Protein AF-A0A4D5RNI1-F1 (afdb_monomer)

Radius of gyration: 24.03 Å; Cα contacts (8 Å, |Δi|>4): 329; chains: 1; bounding box: 69×49×75 Å

Secondary structure (DSSP, 8-state):
------SSSSSSTTSHHHHTTTTTS-----------------S-TTTHHHHHHHHHHHTTSPPPPPBTTTTB-TTEEEEEEPTTTTTT-TT-EEEEEE-TT--EEEEEETTEEEESS-TTSS-SEEEE--GGGSTTHHHHHHHHHHHHHHHHHTS--BTTTBSHHHHHHHHHHHTTTTS-----HHHHHHHHHHHPEES-HHHHHHHHHHHHHHHHHHHHHHHHHHHHT-

InterPro domains:
  IPR008496 TMEM222/RTE1 [PF05608] (68-196)
  IPR008496 TMEM222/RTE1 [PTHR20921] (51-222)

Organism: Ixodes scapularis (NCBI:txid6945)

Sequence (230 aa):
SWLSDVDFRRFVGCSWVFSHVLTVFVNTRCSRPVHRIYALSRMFSAAGDTSDKASVLADEMPSPAIDFARDRFPFCIVWTPIPCMTWFFPFLGHMGICTSSGIIRDFAGPYYVSEDHMAFGRPTRYWPLNPSKARDGVQGWDRAVAQASDEYKGRMHNLFCDNCHSHVAKALNNMNYGGRSNWNMVKVAFLMLIRGKFVSTWGLIRTWLPFLIVICLAFALWLSLSVKSL

Structure (mmCIF, N/CA/C/O backbone):
data_AF-A0A4D5RNI1-F1
#
_entry.id   AF-A0A4D5RNI1-F1
#
loop_
_atom_site.group_PDB
_atom_site.id
_atom_site.type_symbol
_atom_site.label_atom_id
_atom_site.label_alt_id
_atom_site.label_comp_id
_atom_site.label_asym_id
_atom_site.label_entity_id
_atom_site.label_seq_id
_atom_site.pdbx_PDB_ins_code
_atom_site.Cartn_x
_atom_site.Cartn_y
_atom_site.Cartn_z
_atom_site.occupancy
_atom_site.B_iso_or_equiv
_atom_site.auth_seq_id
_atom_site.auth_comp_id
_atom_site.auth_asym_id
_atom_site.auth_atom_id
_atom_site.pdbx_PDB_model_num
ATOM 1 N N . SER A 1 1 ? 51.163 30.454 -18.083 1.00 44.25 1 SER A N 1
ATOM 2 C CA . SER A 1 1 ? 50.721 31.282 -16.944 1.00 44.25 1 SER A CA 1
ATOM 3 C C . SER A 1 1 ? 49.385 31.871 -17.347 1.00 44.25 1 SER A C 1
ATOM 5 O O . SER A 1 1 ? 49.384 32.558 -18.359 1.00 44.25 1 SER A O 1
ATOM 7 N N . TRP A 1 2 ? 48.305 31.534 -16.621 1.00 31.42 2 TRP A N 1
ATOM 8 C CA . TRP A 1 2 ? 46.874 31.731 -16.957 1.00 31.42 2 TRP A CA 1
ATOM 9 C C . TRP A 1 2 ? 46.375 30.743 -18.033 1.00 31.42 2 TRP A C 1
ATOM 11 O O . TRP A 1 2 ? 46.949 30.693 -19.107 1.00 31.42 2 TRP A O 1
ATOM 21 N N . LEU A 1 3 ? 45.400 29.849 -17.837 1.00 30.56 3 LEU A N 1
ATOM 22 C CA . LEU A 1 3 ? 44.221 29.814 -16.968 1.00 30.56 3 LEU A CA 1
ATOM 23 C C . LEU A 1 3 ? 44.017 28.398 -16.398 1.00 30.56 3 LEU A C 1
ATOM 25 O O . LEU A 1 3 ? 43.954 27.423 -17.141 1.00 30.56 3 LEU A O 1
ATOM 29 N N . SER A 1 4 ? 43.860 28.307 -15.084 1.00 44.59 4 SER A N 1
ATOM 30 C CA . SER A 1 4 ? 43.461 27.109 -14.350 1.00 44.59 4 SER A CA 1
ATOM 31 C C . SER A 1 4 ? 42.222 27.458 -13.531 1.00 44.59 4 SER A C 1
ATOM 33 O O . SER A 1 4 ? 42.391 27.819 -12.374 1.00 44.59 4 SER A O 1
ATOM 35 N N . ASP A 1 5 ? 41.017 27.452 -14.123 1.00 44.62 5 ASP A N 1
ATOM 36 C CA . ASP A 1 5 ? 39.767 27.520 -13.335 1.00 44.62 5 ASP A CA 1
ATOM 37 C C . ASP A 1 5 ? 38.455 27.334 -14.133 1.00 44.62 5 ASP A C 1
ATOM 39 O O . ASP A 1 5 ? 37.545 28.147 -14.059 1.00 44.62 5 ASP A O 1
ATOM 43 N N . VAL A 1 6 ? 38.306 26.266 -14.920 1.00 39.41 6 VAL A N 1
ATOM 44 C CA . VAL A 1 6 ? 36.982 25.780 -15.373 1.00 39.41 6 VAL A CA 1
ATOM 45 C C . VAL A 1 6 ? 37.197 24.297 -15.694 1.00 39.41 6 VAL A C 1
ATOM 47 O O . VAL A 1 6 ? 37.981 23.984 -16.575 1.00 39.41 6 VAL A O 1
ATOM 50 N N . ASP A 1 7 ? 36.721 23.307 -14.942 1.00 38.00 7 ASP A N 1
ATOM 51 C CA . ASP A 1 7 ? 35.355 22.800 -15.088 1.00 38.00 7 ASP A CA 1
ATOM 52 C C . ASP A 1 7 ? 35.062 21.703 -14.029 1.00 38.00 7 ASP A C 1
ATOM 54 O O . ASP A 1 7 ? 34.668 20.582 -14.339 1.00 38.00 7 ASP A O 1
ATOM 58 N N . PHE A 1 8 ? 35.263 21.998 -12.737 1.00 31.11 8 PHE A N 1
ATOM 59 C CA . PHE A 1 8 ? 34.806 21.113 -11.642 1.00 31.11 8 PHE A CA 1
ATOM 60 C C . PHE A 1 8 ? 33.347 21.397 -11.220 1.00 31.11 8 PHE A C 1
ATOM 62 O O . PHE A 1 8 ? 32.810 20.783 -10.300 1.00 31.11 8 PHE A O 1
ATOM 69 N N . ARG A 1 9 ? 32.659 22.331 -11.897 1.00 31.84 9 ARG A N 1
ATOM 70 C CA . ARG A 1 9 ? 31.280 22.739 -11.564 1.00 31.84 9 ARG A CA 1
ATOM 71 C C . ARG A 1 9 ? 30.189 22.035 -12.373 1.00 31.84 9 ARG A C 1
ATOM 73 O O . ARG A 1 9 ? 29.018 22.194 -12.035 1.00 31.84 9 ARG A O 1
ATOM 80 N N . ARG A 1 10 ? 30.522 21.197 -13.359 1.00 34.84 10 ARG A N 1
ATOM 81 C CA . ARG A 1 10 ? 29.519 20.403 -14.098 1.00 34.84 10 ARG A CA 1
ATOM 82 C C . ARG A 1 10 ? 29.181 19.039 -13.493 1.00 34.84 10 ARG A C 1
ATOM 84 O O . ARG A 1 10 ? 28.167 18.463 -13.869 1.00 34.84 10 ARG A O 1
ATOM 91 N N . PHE A 1 11 ? 29.934 18.558 -12.501 1.00 32.19 11 PHE A N 1
ATOM 92 C CA . PHE A 1 11 ? 29.697 17.235 -11.900 1.00 32.19 11 PHE A CA 1
ATOM 93 C C . PHE A 1 11 ? 28.816 17.244 -10.633 1.00 32.19 11 PHE A C 1
ATOM 95 O O . PHE A 1 11 ? 28.435 16.193 -10.129 1.00 32.19 11 PHE A O 1
ATOM 102 N N . VAL A 1 12 ? 28.410 18.420 -10.136 1.00 32.75 12 VAL A N 1
ATOM 103 C CA . VAL A 1 12 ? 27.554 18.553 -8.931 1.00 32.75 12 VAL A CA 1
ATOM 104 C C . VAL A 1 12 ? 26.067 18.786 -9.282 1.00 32.75 12 VAL A C 1
ATOM 106 O O . VAL A 1 12 ? 25.221 18.982 -8.411 1.00 32.75 12 VAL A O 1
ATOM 109 N N . GLY A 1 13 ? 25.712 18.719 -10.571 1.00 29.14 13 GLY A N 1
ATOM 110 C CA . GLY A 1 13 ? 24.358 18.981 -11.079 1.00 29.14 13 GLY A CA 1
ATOM 111 C C . GLY A 1 13 ? 23.328 17.863 -10.862 1.00 29.14 13 GLY A C 1
ATOM 112 O O . GLY A 1 13 ? 22.137 18.116 -11.002 1.00 29.14 13 GLY A O 1
ATOM 113 N N . CYS A 1 14 ? 23.739 16.652 -10.469 1.00 33.19 14 CYS A N 1
ATOM 114 C CA . CYS A 1 14 ? 22.814 15.523 -10.263 1.00 33.19 14 CYS A CA 1
ATOM 115 C C . CYS A 1 14 ? 22.332 15.339 -8.811 1.00 33.19 14 CYS A C 1
ATOM 117 O O . CYS A 1 14 ? 21.513 14.465 -8.546 1.00 33.19 14 CYS A O 1
ATOM 119 N N . SER A 1 15 ? 22.778 16.180 -7.870 1.00 33.53 15 SER A N 1
ATOM 120 C CA . SER A 1 15 ? 22.323 16.128 -6.467 1.00 33.53 15 SER A CA 1
ATOM 121 C C . SER A 1 15 ? 21.148 17.079 -6.167 1.00 33.53 15 SER A C 1
ATOM 123 O O . SER A 1 15 ? 20.552 17.043 -5.092 1.00 33.53 15 SER A O 1
ATOM 125 N N . TRP A 1 16 ? 20.757 17.922 -7.130 1.00 29.91 16 TRP A N 1
ATOM 126 C CA . TRP A 1 16 ? 19.733 18.954 -6.919 1.00 29.91 16 TRP A CA 1
ATOM 127 C C . TRP A 1 16 ? 18.285 18.477 -7.099 1.00 29.91 16 TRP A C 1
ATOM 129 O O . TRP A 1 16 ? 17.378 19.090 -6.538 1.00 29.91 16 TRP A O 1
ATOM 139 N N . VAL A 1 17 ? 18.052 17.352 -7.785 1.00 37.41 17 VAL A N 1
ATOM 140 C CA . VAL A 1 17 ? 16.693 16.798 -7.968 1.00 37.41 17 VAL A CA 1
ATOM 141 C C . VAL A 1 17 ? 16.202 16.061 -6.712 1.00 37.41 17 VAL A C 1
ATOM 143 O O . VAL A 1 17 ? 15.006 16.038 -6.436 1.00 37.41 17 VAL A O 1
ATOM 146 N N . PHE A 1 18 ? 17.114 15.543 -5.882 1.00 33.00 18 PHE A N 1
ATOM 147 C CA . PHE A 1 18 ? 16.765 14.890 -4.613 1.00 33.00 18 PHE A CA 1
ATOM 148 C C . PHE A 1 18 ? 16.522 15.871 -3.457 1.00 33.00 18 PHE A C 1
ATOM 150 O O . PHE A 1 18 ? 15.795 15.544 -2.522 1.00 33.00 18 PHE A O 1
ATOM 157 N N . SER A 1 19 ? 17.081 17.084 -3.521 1.00 31.75 19 SER A N 1
ATOM 158 C CA . SER A 1 19 ? 16.962 18.063 -2.433 1.00 31.75 19 SER A CA 1
ATOM 159 C C . SER A 1 19 ? 15.625 18.824 -2.461 1.00 31.75 19 SER A C 1
ATOM 161 O O . SER A 1 19 ? 15.020 19.058 -1.418 1.00 31.75 19 SER A O 1
ATOM 163 N N . HIS A 1 20 ? 15.071 19.119 -3.644 1.00 32.53 20 HIS A N 1
ATOM 164 C CA . HIS A 1 20 ? 13.851 19.938 -3.755 1.00 32.53 20 HIS A CA 1
ATOM 165 C C . HIS A 1 20 ? 12.527 19.212 -3.468 1.00 32.53 20 HIS A C 1
ATOM 167 O O . HIS A 1 20 ? 11.523 19.872 -3.209 1.00 32.53 20 HIS A O 1
ATOM 173 N N . VAL A 1 21 ? 12.504 17.876 -3.429 1.00 38.62 21 VAL A N 1
ATOM 174 C CA . VAL A 1 21 ? 11.308 17.132 -2.981 1.00 38.62 21 VAL A CA 1
ATOM 175 C C . VAL A 1 21 ? 11.194 17.131 -1.448 1.00 38.62 21 VAL A C 1
ATOM 177 O O . VAL A 1 21 ? 10.102 16.974 -0.906 1.00 38.62 21 VAL A O 1
ATOM 180 N N . LEU A 1 22 ? 12.295 17.385 -0.728 1.00 34.53 22 LEU A N 1
ATOM 181 C CA . LEU A 1 22 ? 12.326 17.383 0.738 1.00 34.53 22 LEU A CA 1
ATOM 182 C C . LEU A 1 22 ? 12.146 18.780 1.367 1.00 34.53 22 LEU A C 1
ATOM 184 O O . LEU A 1 22 ? 11.829 18.879 2.549 1.00 34.53 22 LEU A O 1
ATOM 188 N N . THR A 1 23 ? 12.294 19.871 0.608 1.00 35.03 23 THR A N 1
ATOM 189 C CA . THR A 1 23 ? 12.244 21.247 1.155 1.00 35.03 23 THR A CA 1
ATOM 190 C C . THR A 1 23 ? 10.831 21.843 1.253 1.00 35.03 23 THR A C 1
ATOM 192 O O . THR A 1 23 ? 10.644 22.872 1.893 1.00 35.03 23 THR A O 1
ATOM 195 N N . VAL A 1 24 ? 9.793 21.166 0.752 1.00 34.53 24 VAL A N 1
ATOM 196 C CA . VAL A 1 24 ? 8.387 21.563 1.002 1.00 34.53 24 VAL A CA 1
ATOM 197 C C . VAL A 1 24 ? 7.868 21.026 2.360 1.00 34.53 24 VAL A C 1
ATOM 199 O O . VAL A 1 24 ? 6.736 21.289 2.754 1.00 34.53 24 VAL A O 1
ATOM 202 N N . PHE A 1 25 ? 8.697 20.306 3.136 1.00 38.03 25 PHE A N 1
ATOM 203 C CA . PHE A 1 25 ? 8.234 19.474 4.260 1.00 38.03 25 PHE A CA 1
ATOM 204 C C . PHE A 1 25 ? 8.281 20.035 5.681 1.00 38.03 25 PHE A C 1
ATOM 206 O O . PHE A 1 25 ? 7.839 19.338 6.594 1.00 38.03 25 PHE A O 1
ATOM 213 N N . VAL A 1 26 ? 8.753 21.254 5.939 1.00 36.94 26 VAL A N 1
ATOM 214 C CA . VAL A 1 26 ? 8.818 21.743 7.329 1.00 36.94 26 VAL A CA 1
ATOM 215 C C . VAL A 1 26 ? 8.460 23.219 7.418 1.00 36.94 26 VAL A C 1
ATOM 217 O O . VAL A 1 26 ? 9.336 24.062 7.566 1.00 36.94 26 VAL A O 1
ATOM 220 N N . ASN A 1 27 ? 7.164 23.544 7.391 1.00 30.64 27 ASN A N 1
ATOM 221 C CA . ASN A 1 27 ? 6.709 24.741 8.098 1.00 30.64 27 ASN A CA 1
ATOM 222 C C . ASN A 1 27 ? 5.222 24.706 8.475 1.00 30.64 27 ASN A C 1
ATOM 224 O O . ASN A 1 27 ? 4.376 25.294 7.815 1.00 30.64 27 ASN A O 1
ATOM 228 N N . THR A 1 28 ? 4.910 24.062 9.599 1.00 34.53 28 THR A N 1
ATOM 229 C CA . THR A 1 28 ? 3.737 24.424 10.408 1.00 34.53 28 THR A CA 1
ATOM 230 C C . THR A 1 28 ? 4.125 24.348 11.881 1.00 34.53 28 THR A C 1
ATOM 232 O O . THR A 1 28 ? 3.970 23.313 12.531 1.00 34.53 28 THR A O 1
ATOM 235 N N . ARG A 1 29 ? 4.674 25.445 12.413 1.00 30.75 29 ARG A N 1
ATOM 236 C CA . ARG A 1 29 ? 4.635 25.723 13.854 1.00 30.75 29 ARG A CA 1
ATOM 237 C C . ARG A 1 29 ? 3.301 26.394 14.166 1.00 30.75 29 ARG A C 1
ATOM 239 O O . ARG A 1 29 ? 3.016 27.431 13.581 1.00 30.75 29 ARG A O 1
ATOM 246 N N . CYS A 1 30 ? 2.560 25.882 15.145 1.00 27.45 30 CYS A N 1
ATOM 247 C CA . CYS A 1 30 ? 1.847 26.748 16.083 1.00 27.45 30 CYS A CA 1
ATOM 248 C C . CYS A 1 30 ? 1.550 26.008 17.398 1.00 27.45 30 CYS A C 1
ATOM 250 O O . CYS A 1 30 ? 1.115 24.859 17.399 1.00 27.45 30 CYS A O 1
ATOM 252 N N . SER A 1 31 ? 1.862 26.686 18.499 1.00 28.91 31 SER A N 1
ATOM 253 C CA . SER A 1 31 ? 1.759 26.296 19.915 1.00 28.91 31 SER A CA 1
ATOM 254 C C . SER A 1 31 ? 0.289 26.422 20.413 1.00 28.91 31 SER A C 1
ATOM 256 O O . SER A 1 31 ? -0.507 27.036 19.718 1.00 28.91 31 SER A O 1
ATOM 258 N N . ARG A 1 32 ? -0.222 25.949 21.567 1.00 34.41 32 ARG A N 1
ATOM 259 C CA . ARG A 1 32 ? 0.267 25.806 22.961 1.00 34.41 32 ARG A CA 1
ATOM 260 C C . ARG A 1 32 ? -0.667 24.829 23.787 1.00 34.41 32 ARG A C 1
ATOM 262 O O . ARG A 1 32 ? -1.189 23.919 23.156 1.00 34.41 32 ARG A O 1
ATOM 269 N N . PRO A 1 33 ? -0.874 24.906 25.141 1.00 42.34 33 PRO A N 1
ATOM 270 C CA . PRO A 1 33 ? -0.653 23.761 26.054 1.00 42.34 33 PRO A CA 1
ATOM 271 C C . PRO A 1 33 ? -1.881 23.352 26.913 1.00 42.34 33 PRO A C 1
ATOM 273 O O . PRO A 1 33 ? -2.797 24.145 27.077 1.00 42.34 33 PRO A O 1
ATOM 276 N N . VAL A 1 34 ? -1.878 22.190 27.587 1.00 30.72 34 VAL A N 1
ATOM 277 C CA . VAL A 1 34 ? -2.721 21.989 28.794 1.00 30.72 34 VAL A CA 1
ATOM 278 C C . VAL A 1 34 ? -2.059 21.026 29.794 1.00 30.72 34 VAL A C 1
ATOM 280 O O . VAL A 1 34 ? -1.781 19.873 29.483 1.00 30.72 34 VAL A O 1
ATOM 283 N N . HIS A 1 35 ? -1.827 21.530 31.009 1.00 30.28 35 HIS A N 1
ATOM 284 C CA . HIS A 1 35 ? -1.554 20.791 32.249 1.00 30.28 35 HIS A CA 1
ATOM 285 C C . HIS A 1 35 ? -2.854 20.180 32.804 1.00 30.28 35 HIS A C 1
ATOM 287 O O . HIS A 1 35 ? -3.844 20.902 32.881 1.00 30.28 35 HIS A O 1
ATOM 293 N N . ARG A 1 36 ? -2.819 18.968 33.379 1.00 29.02 36 ARG A N 1
ATOM 294 C CA . ARG A 1 36 ? -3.103 18.759 34.818 1.00 29.02 36 ARG A CA 1
ATOM 295 C C . ARG A 1 36 ? -2.952 17.302 35.260 1.00 29.02 36 ARG A C 1
ATOM 297 O O . ARG A 1 36 ? -3.272 16.353 34.559 1.00 29.02 36 ARG A O 1
ATOM 304 N N . ILE A 1 37 ? -2.428 17.232 36.472 1.00 32.53 37 ILE A N 1
ATOM 305 C CA . ILE A 1 37 ? -2.146 16.112 37.363 1.00 32.53 37 ILE A CA 1
ATOM 306 C C . ILE A 1 37 ? -3.475 15.625 37.980 1.00 32.53 37 ILE A C 1
ATOM 308 O O . ILE A 1 37 ? -4.378 16.441 38.140 1.00 32.53 37 ILE A O 1
ATOM 312 N N . TYR A 1 38 ? -3.613 14.333 38.303 1.00 26.52 38 TYR A N 1
ATOM 313 C CA . TYR A 1 38 ? -3.802 13.805 39.671 1.00 26.52 38 TYR A CA 1
ATOM 314 C C . TYR A 1 38 ? -4.205 12.329 39.664 1.00 26.52 38 TYR A C 1
ATOM 316 O O . TYR A 1 38 ? -5.196 11.912 39.073 1.00 26.52 38 TYR A O 1
ATOM 324 N N . ALA A 1 39 ? -3.398 11.562 40.391 1.00 32.09 39 ALA A N 1
ATOM 325 C CA . ALA A 1 39 ? -3.737 10.265 40.927 1.00 32.09 39 ALA A CA 1
ATOM 326 C C . ALA A 1 39 ? -4.859 10.402 41.967 1.00 32.09 39 ALA A C 1
ATOM 328 O O . ALA A 1 39 ? -4.794 11.282 42.823 1.00 32.09 39 ALA A O 1
ATOM 329 N N . LEU A 1 40 ? -5.825 9.483 41.939 1.00 32.59 40 LEU A N 1
ATOM 330 C CA . LEU A 1 40 ? -6.643 9.125 43.100 1.00 32.59 40 LEU A CA 1
ATOM 331 C C . LEU A 1 40 ? -7.127 7.673 42.970 1.00 32.59 40 LEU A C 1
ATOM 333 O O . LEU A 1 40 ? -8.235 7.350 42.566 1.00 32.59 40 LEU A O 1
ATOM 337 N N . SER A 1 41 ? -6.153 6.805 43.230 1.00 33.12 41 SER A N 1
ATOM 338 C CA . SER A 1 41 ? -6.205 5.584 44.037 1.00 33.12 41 SER A CA 1
ATOM 339 C C . SER A 1 41 ? -7.548 5.185 44.681 1.00 33.12 41 SER A C 1
ATOM 341 O O . SER A 1 41 ? -8.093 5.918 45.500 1.00 33.12 41 SER A O 1
ATOM 343 N N . 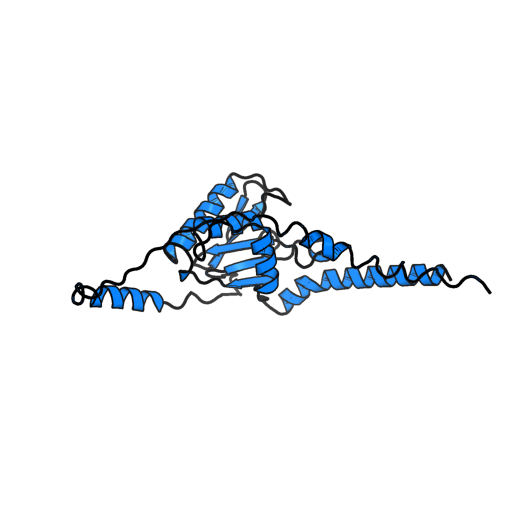ARG A 1 42 ? -7.867 3.894 44.482 1.00 39.88 42 ARG A N 1
ATOM 344 C CA . ARG A 1 42 ? -8.510 2.957 45.429 1.00 39.88 42 ARG A CA 1
ATOM 345 C C . ARG A 1 42 ? -9.944 3.280 45.848 1.00 39.88 42 ARG A C 1
ATOM 347 O O . ARG A 1 42 ? -10.151 3.804 46.931 1.00 39.88 42 ARG A O 1
ATOM 354 N N . MET A 1 43 ? -10.924 2.812 45.067 1.00 34.59 43 MET A N 1
ATOM 355 C CA . MET A 1 43 ? -12.237 2.425 45.624 1.00 34.59 43 MET A CA 1
ATOM 356 C C . MET A 1 43 ? -13.122 1.528 44.731 1.00 34.59 43 MET A C 1
ATOM 358 O O . MET A 1 43 ? -14.310 1.404 44.992 1.00 34.59 43 MET A O 1
ATOM 362 N N . PHE A 1 44 ? -12.572 0.841 43.720 1.00 34.66 44 PHE A N 1
ATOM 363 C CA . PHE A 1 44 ? -13.351 -0.060 42.845 1.00 34.66 44 PHE A CA 1
ATOM 364 C C . PHE A 1 44 ? -12.702 -1.449 42.683 1.00 34.66 44 PHE A C 1
ATOM 366 O O . PHE A 1 44 ? -12.666 -2.032 41.608 1.00 34.66 44 PHE A O 1
ATOM 373 N N . SER A 1 45 ? -12.149 -1.992 43.772 1.00 43.28 45 SER A N 1
ATOM 374 C CA . SER A 1 45 ? -11.296 -3.194 43.739 1.00 43.28 45 SER A CA 1
ATOM 375 C C . SER A 1 45 ? -12.039 -4.541 43.730 1.00 43.28 45 SER A C 1
ATOM 377 O O . SER A 1 45 ? -11.383 -5.571 43.809 1.00 43.28 45 SER A O 1
ATOM 379 N N . ALA A 1 46 ? -13.374 -4.570 43.651 1.00 42.12 46 ALA A N 1
ATOM 380 C CA . ALA A 1 46 ? -14.141 -5.826 43.689 1.00 42.12 46 ALA A CA 1
ATOM 381 C C . ALA A 1 46 ? -15.052 -6.058 42.468 1.00 42.12 46 ALA A C 1
ATOM 383 O O . ALA A 1 46 ? -15.491 -7.180 42.249 1.00 42.12 46 ALA A O 1
ATOM 384 N N . ALA A 1 47 ? -15.299 -5.029 41.647 1.00 46.78 47 ALA A N 1
ATOM 385 C CA . ALA A 1 47 ? -16.033 -5.149 40.379 1.00 46.78 47 ALA A CA 1
ATOM 386 C C . ALA A 1 47 ? -15.111 -5.127 39.140 1.00 46.78 47 ALA A C 1
ATOM 388 O O . ALA A 1 47 ? -15.551 -5.463 38.045 1.00 46.78 47 ALA A O 1
ATOM 389 N N . GLY A 1 48 ? -13.836 -4.749 39.308 1.00 46.28 48 GLY A N 1
ATOM 390 C CA . GLY A 1 48 ? -12.843 -4.695 38.228 1.00 46.28 48 GLY A CA 1
ATOM 391 C C . GLY A 1 48 ? -12.296 -6.061 37.804 1.00 46.28 48 GLY A C 1
ATOM 392 O O . GLY A 1 48 ? -11.915 -6.231 36.658 1.00 46.28 48 GLY A O 1
ATOM 393 N N . ASP A 1 49 ? -12.336 -7.079 38.667 1.00 51.50 49 ASP A N 1
ATOM 394 C CA . ASP A 1 49 ? -11.590 -8.328 38.436 1.00 51.50 49 ASP A CA 1
ATOM 395 C C . ASP A 1 49 ? -12.171 -9.220 37.311 1.00 51.50 49 ASP A C 1
ATOM 397 O O . ASP A 1 49 ? -11.471 -10.065 36.756 1.00 51.50 49 ASP A O 1
ATOM 401 N N . THR A 1 50 ? -13.437 -9.033 36.916 1.00 52.41 50 THR A N 1
ATOM 402 C CA . THR A 1 50 ? -14.049 -9.727 35.760 1.00 52.41 50 THR A CA 1
ATOM 403 C C . THR A 1 50 ? -13.920 -8.930 34.458 1.00 52.41 50 THR A C 1
ATOM 405 O O . THR A 1 50 ? -13.687 -9.514 33.401 1.00 52.41 50 THR A O 1
ATOM 408 N N . SER A 1 51 ? -14.007 -7.599 34.541 1.00 53.66 51 SER A N 1
ATOM 409 C CA . SER A 1 51 ? -13.775 -6.645 33.443 1.00 53.66 51 SER A CA 1
ATOM 410 C C . SER A 1 51 ? -12.313 -6.640 32.987 1.00 53.66 51 SER A C 1
ATOM 412 O O . SER A 1 51 ? -12.014 -6.676 31.792 1.00 53.66 51 SER A O 1
ATOM 414 N N . ASP A 1 52 ? -11.390 -6.652 33.942 1.00 55.12 52 ASP A N 1
ATOM 415 C CA . ASP A 1 52 ? -9.954 -6.610 33.687 1.00 55.12 52 ASP A CA 1
ATOM 416 C C . ASP A 1 52 ? -9.480 -7.944 33.105 1.00 55.12 52 ASP A C 1
ATOM 418 O O . ASP A 1 52 ? -8.723 -7.959 32.145 1.00 55.12 52 ASP A O 1
ATOM 422 N N . LYS A 1 53 ? -10.023 -9.081 33.561 1.00 46.34 53 LYS A N 1
ATOM 423 C CA . LYS A 1 53 ? -9.743 -10.384 32.934 1.00 46.34 53 LYS A CA 1
ATOM 424 C C . LYS A 1 53 ? -10.333 -10.492 31.530 1.00 46.34 53 LYS A C 1
ATOM 426 O O . LYS A 1 53 ? -9.669 -11.023 30.652 1.00 46.34 53 LYS A O 1
ATOM 431 N N . ALA A 1 54 ? -11.528 -9.959 31.276 1.00 50.69 54 ALA A N 1
ATOM 432 C CA . ALA A 1 54 ? -12.102 -9.946 29.928 1.00 50.69 54 ALA A CA 1
ATOM 433 C C . ALA A 1 54 ? -11.328 -9.030 28.961 1.00 50.69 54 ALA A C 1
ATOM 435 O O . ALA A 1 54 ? -11.146 -9.388 27.801 1.00 50.69 54 ALA A O 1
ATOM 436 N N . SER A 1 55 ? -10.838 -7.878 29.430 1.00 53.75 55 SER A N 1
ATOM 437 C CA . SER A 1 55 ? -10.016 -6.966 28.620 1.00 53.75 55 SER A CA 1
ATOM 438 C C . SER A 1 55 ? -8.592 -7.485 28.399 1.00 53.75 55 SER A C 1
ATOM 440 O O . SER A 1 55 ? -8.075 -7.343 27.296 1.00 53.75 55 SER A O 1
ATOM 442 N N . VAL A 1 56 ? -7.998 -8.170 29.382 1.00 53.12 56 VAL A N 1
ATOM 443 C CA . VAL A 1 56 ? -6.697 -8.846 29.242 1.00 53.12 56 VAL A CA 1
ATOM 444 C C . VAL A 1 56 ? -6.798 -10.072 28.325 1.00 53.12 56 VAL A C 1
ATOM 446 O O . VAL A 1 56 ? -5.919 -10.282 27.498 1.00 53.12 56 VAL A O 1
ATOM 449 N N . LEU A 1 57 ? -7.889 -10.845 28.391 1.00 49.25 57 LEU A N 1
ATOM 450 C CA . LEU A 1 57 ? -8.121 -11.979 27.484 1.00 49.25 57 LEU A CA 1
ATOM 451 C C . LEU A 1 57 ? -8.496 -11.534 26.059 1.00 49.25 57 LEU A C 1
ATOM 453 O O . LEU A 1 57 ? -8.208 -12.247 25.100 1.00 49.25 57 LEU A O 1
ATOM 457 N N . ALA A 1 58 ? -9.104 -10.355 25.894 1.00 51.84 58 ALA A N 1
ATOM 458 C CA . ALA A 1 58 ? -9.348 -9.764 24.578 1.00 51.84 58 ALA A CA 1
ATOM 459 C C . ALA A 1 58 ? -8.064 -9.219 23.921 1.00 51.84 58 ALA A C 1
ATOM 461 O O . ALA A 1 58 ? -7.987 -9.188 22.692 1.00 51.84 58 ALA A O 1
ATOM 462 N N . ASP A 1 59 ? -7.061 -8.827 24.715 1.00 48.75 59 ASP A N 1
ATOM 463 C CA . ASP A 1 59 ? -5.752 -8.354 24.232 1.00 48.75 59 ASP A CA 1
ATOM 464 C C . ASP A 1 59 ? -4.823 -9.513 23.796 1.00 48.75 59 ASP A C 1
ATOM 466 O O . ASP A 1 59 ? -3.823 -9.292 23.116 1.00 48.75 59 ASP A O 1
ATOM 470 N N . GLU A 1 60 ? -5.185 -10.764 24.117 1.00 48.81 60 GLU A N 1
ATOM 471 C CA . GLU A 1 60 ? -4.464 -11.989 23.729 1.00 48.81 60 GLU A CA 1
ATOM 472 C C . GLU A 1 60 ? -5.102 -12.773 22.571 1.00 48.81 60 GLU A C 1
ATOM 474 O O . GLU A 1 60 ? -4.672 -13.885 22.270 1.00 48.81 60 GLU A O 1
ATOM 479 N N . MET A 1 61 ? -6.090 -12.230 21.853 1.00 51.97 61 MET A N 1
ATOM 480 C CA . MET A 1 61 ? -6.452 -12.834 20.568 1.00 51.97 61 MET A CA 1
ATOM 481 C C . MET A 1 61 ? -5.321 -12.560 19.566 1.00 51.97 61 MET A C 1
ATOM 483 O O . MET A 1 61 ? -5.132 -11.401 19.179 1.00 51.97 61 MET A O 1
ATOM 487 N N . PRO A 1 62 ? -4.558 -13.576 19.115 1.00 56.28 62 PRO A N 1
ATOM 488 C CA . PRO A 1 62 ? -3.522 -13.351 18.124 1.00 56.28 62 PRO A CA 1
ATOM 489 C C . PRO A 1 62 ? -4.176 -12.755 16.878 1.00 56.28 62 PRO A C 1
ATOM 491 O O . PRO A 1 62 ? -5.105 -13.333 16.310 1.00 56.28 62 PRO A O 1
ATOM 494 N N . SER A 1 63 ? -3.701 -11.574 16.470 1.00 61.34 63 SER A N 1
ATOM 495 C CA . SER A 1 63 ? -4.098 -10.958 15.203 1.00 61.34 63 SER A CA 1
ATOM 496 C C . SER A 1 63 ? -4.034 -12.020 14.101 1.00 61.34 63 SER A C 1
ATOM 498 O O . SER A 1 63 ? -3.035 -12.748 14.050 1.00 61.34 63 SER A O 1
ATOM 500 N N . PRO A 1 64 ? -5.042 -12.117 13.213 1.00 81.62 64 PRO A N 1
ATOM 501 C CA . PRO A 1 64 ? -5.048 -13.152 12.194 1.00 81.62 64 PRO A CA 1
ATOM 502 C C . PRO A 1 64 ? -3.750 -13.086 11.382 1.00 81.62 64 PRO A C 1
ATOM 504 O O . PRO A 1 64 ? -3.273 -11.999 11.036 1.00 81.62 64 PRO A O 1
ATOM 507 N N . ALA A 1 65 ? -3.141 -14.246 11.138 1.00 90.50 65 ALA A N 1
ATOM 508 C CA . ALA A 1 65 ? -1.891 -14.327 10.397 1.00 90.50 65 ALA A CA 1
ATOM 509 C C . ALA A 1 65 ? -2.078 -13.836 8.953 1.00 90.50 65 ALA A C 1
ATOM 511 O O . ALA A 1 65 ? -3.142 -13.999 8.353 1.00 90.50 65 ALA A O 1
ATOM 512 N N . ILE A 1 66 ? -1.023 -13.245 8.389 1.00 95.25 66 ILE A N 1
ATOM 513 C CA . ILE A 1 66 ? -1.005 -12.837 6.983 1.00 95.25 66 ILE A CA 1
ATOM 514 C C . ILE A 1 66 ? -1.006 -14.089 6.103 1.00 95.25 66 ILE A C 1
ATOM 516 O O . ILE A 1 66 ? -0.167 -14.975 6.273 1.00 95.25 66 ILE A O 1
ATOM 520 N N . ASP A 1 67 ? -1.911 -14.124 5.131 1.00 95.12 67 ASP A N 1
AT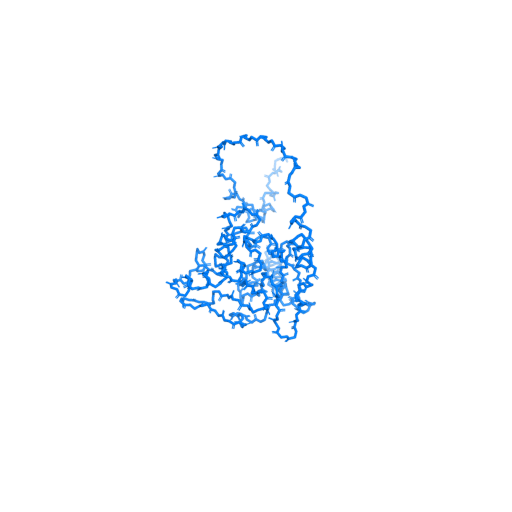OM 521 C CA . ASP A 1 67 ? -2.012 -15.184 4.134 1.00 95.12 67 ASP A CA 1
ATOM 522 C C . ASP A 1 67 ? -1.644 -14.615 2.762 1.00 95.12 67 ASP A C 1
ATOM 524 O O . ASP A 1 67 ? -2.460 -14.017 2.057 1.00 95.12 67 ASP A O 1
ATOM 528 N N . PHE A 1 68 ? -0.380 -14.807 2.384 1.00 94.25 68 PHE A N 1
ATOM 529 C CA . PHE A 1 68 ? 0.147 -14.351 1.099 1.00 94.25 68 PHE A CA 1
ATOM 530 C C . PHE A 1 68 ? -0.414 -15.126 -0.099 1.00 94.25 68 PHE A C 1
ATOM 532 O O . PHE A 1 68 ? -0.248 -14.672 -1.226 1.00 94.25 68 PHE A O 1
ATOM 539 N N . ALA A 1 69 ? -1.028 -16.298 0.089 1.00 92.94 69 ALA A N 1
ATOM 540 C CA . ALA A 1 69 ? -1.600 -17.059 -1.022 1.00 92.94 69 ALA A CA 1
ATOM 541 C C . ALA A 1 69 ? -2.947 -16.465 -1.450 1.00 92.94 69 ALA A C 1
ATOM 543 O O . ALA A 1 69 ? -3.221 -16.371 -2.645 1.00 92.94 69 ALA A O 1
ATOM 544 N N . ARG A 1 70 ? -3.745 -16.016 -0.474 1.00 92.38 70 ARG A N 1
ATOM 545 C CA . ARG A 1 70 ? -5.066 -15.400 -0.685 1.00 92.38 70 ARG A CA 1
ATOM 546 C C . ARG A 1 70 ? -5.059 -13.871 -0.641 1.00 92.38 70 ARG A C 1
ATOM 548 O O . ARG A 1 70 ? -6.124 -13.263 -0.580 1.00 92.38 70 ARG A O 1
ATOM 555 N N . ASP A 1 71 ? -3.877 -13.258 -0.624 1.00 95.25 71 ASP A N 1
ATOM 556 C CA . ASP A 1 71 ? -3.697 -11.808 -0.495 1.00 95.25 71 ASP A CA 1
ATOM 557 C C . ASP A 1 71 ? -4.475 -11.214 0.697 1.00 95.25 71 ASP A C 1
ATOM 559 O O . ASP A 1 71 ? -5.114 -10.167 0.591 1.00 95.25 71 ASP A O 1
ATOM 563 N N . ARG A 1 72 ? -4.428 -11.890 1.854 1.00 96.88 72 ARG A N 1
ATOM 564 C CA . ARG A 1 72 ? -5.032 -11.397 3.099 1.00 96.88 72 ARG A CA 1
ATOM 565 C C . ARG A 1 72 ? -3.968 -10.810 4.007 1.00 96.88 72 ARG A C 1
ATOM 567 O O . ARG A 1 72 ? -3.094 -11.524 4.496 1.00 96.88 72 ARG A O 1
ATOM 574 N N . PHE A 1 73 ? -4.087 -9.513 4.279 1.00 97.12 73 PHE A N 1
ATOM 575 C CA . PHE A 1 73 ? -3.127 -8.762 5.090 1.00 97.12 73 PHE A CA 1
ATOM 576 C C . PHE A 1 73 ? -3.817 -8.035 6.258 1.00 97.12 73 PHE A C 1
ATOM 578 O O . PHE A 1 73 ? -3.950 -6.813 6.218 1.00 97.12 73 PHE A O 1
ATOM 585 N N . PRO A 1 74 ? -4.284 -8.750 7.299 1.00 97.44 74 PRO A N 1
ATOM 586 C CA . PRO A 1 74 ? -4.957 -8.153 8.456 1.00 97.44 74 PRO A CA 1
ATOM 587 C C . PRO A 1 74 ? -4.202 -6.944 9.017 1.00 97.44 74 PRO A C 1
ATOM 589 O O . PRO A 1 74 ? -2.993 -7.016 9.251 1.00 97.44 74 PRO A O 1
ATOM 592 N N . PHE A 1 75 ? -4.906 -5.822 9.198 1.00 97.62 75 PHE A N 1
ATOM 593 C CA . PHE A 1 75 ? -4.361 -4.579 9.772 1.00 97.62 75 PHE A CA 1
ATOM 594 C C . PHE A 1 75 ? -3.106 -4.030 9.071 1.00 97.62 75 PHE A C 1
ATOM 596 O O . PHE A 1 75 ? -2.248 -3.398 9.694 1.00 97.62 75 PHE A O 1
ATOM 603 N N . CYS A 1 76 ? -2.963 -4.274 7.769 1.00 98.12 76 CYS A N 1
ATOM 604 C CA . CYS A 1 76 ? -1.823 -3.796 6.995 1.00 98.12 76 CYS A CA 1
ATOM 605 C C . CYS A 1 76 ? -2.193 -2.654 6.048 1.00 98.12 76 CYS A C 1
ATOM 607 O O . CYS A 1 76 ? -3.299 -2.575 5.515 1.00 98.12 76 CYS A O 1
ATOM 609 N N . ILE A 1 77 ? -1.202 -1.816 5.757 1.00 98.25 77 ILE A N 1
ATOM 610 C CA . ILE A 1 77 ? -1.161 -1.038 4.518 1.00 98.25 77 ILE A CA 1
ATOM 611 C C . ILE A 1 77 ? -0.417 -1.877 3.482 1.00 98.25 77 ILE A C 1
ATOM 613 O O . ILE A 1 77 ? 0.647 -2.418 3.776 1.00 98.25 77 ILE A O 1
ATOM 617 N N . VAL A 1 78 ? -0.956 -1.990 2.276 1.00 97.88 78 VAL A N 1
ATOM 618 C CA . VAL A 1 78 ? -0.349 -2.734 1.165 1.00 97.88 78 VAL A CA 1
ATOM 619 C C . VAL A 1 78 ? 0.061 -1.792 0.049 1.00 97.88 78 VAL A C 1
ATOM 621 O O . VAL A 1 78 ? -0.488 -0.699 -0.093 1.00 97.88 78 VAL A O 1
ATOM 624 N N . TRP A 1 79 ? 1.054 -2.205 -0.733 1.00 97.25 79 TRP A N 1
ATOM 625 C CA . TRP A 1 79 ? 1.592 -1.414 -1.830 1.00 97.25 79 TRP A CA 1
ATOM 626 C C . TRP A 1 79 ? 1.959 -2.290 -3.025 1.00 97.25 79 TRP A C 1
ATOM 628 O O . TRP A 1 79 ? 2.493 -3.393 -2.861 1.00 97.25 79 TRP A O 1
ATOM 638 N N . THR A 1 80 ? 1.707 -1.775 -4.226 1.00 95.12 80 THR A N 1
ATOM 639 C CA . THR A 1 80 ? 2.015 -2.428 -5.502 1.00 95.12 80 THR A CA 1
ATOM 640 C C . THR A 1 80 ? 2.623 -1.421 -6.494 1.00 95.12 80 THR A C 1
ATOM 642 O O . THR A 1 80 ? 2.233 -0.246 -6.488 1.00 95.12 80 THR A O 1
ATOM 645 N N . PRO A 1 81 ? 3.601 -1.823 -7.327 1.00 93.44 81 PRO A N 1
ATOM 646 C CA . PRO A 1 81 ? 4.218 -0.932 -8.303 1.00 93.44 81 PRO A CA 1
ATOM 647 C C . PRO A 1 81 ? 3.223 -0.554 -9.410 1.00 93.44 81 PRO A C 1
ATOM 649 O O . PRO A 1 81 ? 2.517 -1.409 -9.943 1.00 93.44 81 PRO A O 1
ATOM 652 N N . ILE A 1 82 ? 3.208 0.720 -9.802 1.00 91.06 82 ILE A N 1
ATOM 653 C CA . ILE A 1 82 ? 2.421 1.213 -10.939 1.00 91.06 82 ILE A CA 1
ATOM 654 C C . ILE A 1 82 ? 3.260 1.028 -12.215 1.00 91.06 82 ILE A C 1
ATOM 656 O O . ILE A 1 82 ? 4.381 1.552 -12.282 1.00 91.06 82 ILE A O 1
ATOM 660 N N . PRO A 1 83 ? 2.756 0.312 -13.240 1.00 86.75 83 PRO A N 1
ATOM 661 C CA . PRO A 1 83 ? 3.460 0.128 -14.506 1.00 86.75 83 PRO A CA 1
ATOM 662 C C . PRO A 1 83 ? 3.940 1.453 -15.107 1.00 86.75 83 PRO A C 1
ATOM 664 O O . PRO A 1 83 ? 3.242 2.464 -15.028 1.00 86.75 83 PRO A O 1
ATOM 667 N N . CYS A 1 84 ? 5.135 1.441 -15.703 1.00 86.31 84 CYS A N 1
ATOM 668 C CA . CYS A 1 84 ? 5.839 2.596 -16.276 1.00 86.31 84 CYS A CA 1
ATOM 669 C C . CYS A 1 84 ? 6.263 3.673 -15.258 1.00 86.31 84 CYS A C 1
ATOM 671 O O . CYS A 1 84 ? 7.412 4.098 -15.280 1.00 86.31 84 CYS A O 1
ATOM 673 N N . MET A 1 85 ? 5.396 4.089 -14.331 1.00 86.81 85 MET A N 1
ATOM 674 C CA . MET A 1 85 ? 5.707 5.128 -13.340 1.00 86.81 85 MET A CA 1
ATOM 675 C C . MET A 1 85 ? 6.790 4.672 -12.354 1.00 86.81 85 MET A C 1
ATOM 677 O O . MET A 1 85 ? 7.790 5.363 -12.144 1.00 86.81 85 MET A O 1
ATOM 681 N N . THR A 1 86 ? 6.635 3.472 -11.787 1.00 88.50 86 THR A N 1
ATOM 682 C CA . THR A 1 86 ? 7.595 2.922 -10.818 1.00 88.50 86 THR A CA 1
ATOM 683 C C . THR A 1 86 ? 8.957 2.620 -11.458 1.00 88.50 86 THR A C 1
ATOM 685 O O . THR A 1 86 ? 9.954 2.499 -10.753 1.00 88.50 86 THR A O 1
ATOM 688 N N . TRP A 1 87 ? 9.044 2.557 -12.793 1.00 91.38 87 TRP A N 1
ATOM 689 C CA . TRP A 1 87 ? 10.315 2.360 -13.498 1.00 91.38 87 TRP A CA 1
ATOM 690 C C . TRP A 1 87 ? 11.229 3.581 -13.417 1.00 91.38 87 TRP A C 1
ATOM 692 O O . TRP A 1 87 ? 12.435 3.429 -13.523 1.00 91.38 87 TRP A O 1
ATOM 702 N N . PHE A 1 88 ? 10.679 4.777 -13.215 1.00 88.94 88 PHE A N 1
ATOM 703 C CA . PHE A 1 88 ? 11.467 5.996 -13.011 1.00 88.94 88 PHE A CA 1
ATOM 704 C C . PHE A 1 88 ? 11.541 6.379 -11.532 1.00 88.94 88 PHE A C 1
ATOM 706 O O . PHE A 1 88 ? 12.536 6.944 -11.082 1.00 88.94 88 PHE A O 1
ATOM 713 N N . PHE A 1 89 ? 10.509 6.029 -10.761 1.00 88.38 89 PHE A N 1
ATOM 714 C CA . PHE A 1 89 ? 10.394 6.370 -9.348 1.00 88.38 89 PHE A CA 1
ATOM 715 C C . PHE A 1 89 ? 9.969 5.135 -8.535 1.00 88.38 89 PHE A C 1
ATOM 717 O O . PHE A 1 89 ? 8.778 4.953 -8.277 1.00 88.38 89 PHE A O 1
ATOM 724 N N . PRO A 1 90 ? 10.907 4.279 -8.086 1.00 81.31 90 PRO A N 1
ATOM 725 C CA . PRO A 1 90 ? 10.596 2.971 -7.490 1.00 81.31 90 PRO A CA 1
ATOM 726 C C . PRO A 1 90 ? 9.848 3.045 -6.147 1.00 81.31 90 PRO A C 1
ATOM 728 O O . PRO A 1 90 ? 9.326 2.050 -5.650 1.00 81.31 90 PRO A O 1
ATOM 731 N N . PHE A 1 91 ? 9.786 4.235 -5.550 1.00 81.62 91 PHE A N 1
ATOM 732 C CA . PHE A 1 91 ? 9.039 4.538 -4.330 1.00 81.62 91 PHE A CA 1
ATOM 733 C C . PHE A 1 91 ? 7.612 5.046 -4.598 1.00 81.62 91 PHE A C 1
ATOM 735 O O . PHE A 1 91 ? 6.790 5.051 -3.680 1.00 81.62 91 PHE A O 1
ATOM 742 N N . LEU A 1 92 ? 7.299 5.459 -5.832 1.00 86.12 92 LEU A N 1
ATOM 743 C CA . LEU A 1 92 ? 5.942 5.811 -6.241 1.00 86.12 92 LEU A CA 1
ATOM 744 C C . LEU A 1 92 ? 5.215 4.549 -6.691 1.00 86.12 92 LEU A C 1
ATOM 746 O O . LEU A 1 92 ? 5.646 3.847 -7.605 1.00 86.12 92 LEU A O 1
ATOM 750 N N . GLY A 1 93 ? 4.093 4.270 -6.047 1.00 91.25 93 GLY A N 1
ATOM 751 C CA . GLY A 1 93 ? 3.225 3.161 -6.408 1.00 91.25 93 GLY A CA 1
ATOM 752 C C . GLY A 1 93 ? 1.859 3.316 -5.770 1.00 91.25 93 GLY A C 1
ATOM 753 O O . GLY A 1 93 ? 1.547 4.358 -5.185 1.00 91.25 93 GLY A O 1
ATOM 754 N N . HIS A 1 94 ? 1.053 2.277 -5.899 1.00 94.12 94 HIS A N 1
ATOM 755 C CA . HIS A 1 94 ? -0.341 2.274 -5.497 1.00 94.12 94 HIS A CA 1
ATOM 756 C C . HIS A 1 94 ? -0.512 1.657 -4.119 1.00 94.12 94 HIS A C 1
ATOM 758 O O . HIS A 1 94 ? 0.164 0.681 -3.802 1.00 94.12 94 HIS A O 1
ATOM 764 N N . MET A 1 95 ? -1.395 2.228 -3.304 1.00 95.44 95 MET A N 1
ATOM 765 C CA . MET A 1 95 ? -1.544 1.879 -1.895 1.00 95.44 95 MET A CA 1
ATOM 766 C C . MET A 1 95 ? -2.976 1.446 -1.577 1.00 95.44 95 MET A C 1
ATOM 768 O O . MET A 1 95 ? -3.932 2.000 -2.109 1.00 95.44 95 MET A O 1
ATOM 772 N N . GLY A 1 96 ? -3.118 0.481 -0.677 1.00 97.00 96 GLY A N 1
ATOM 773 C CA . GLY A 1 96 ? -4.398 0.093 -0.091 1.00 97.00 96 GLY A CA 1
ATOM 774 C C . 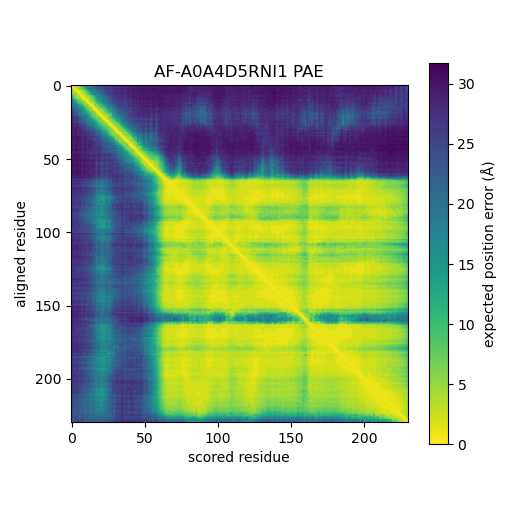GLY A 1 96 ? -4.279 -0.054 1.420 1.00 97.00 96 GLY A C 1
ATOM 775 O O . GLY A 1 96 ? -3.177 -0.213 1.952 1.00 97.00 96 GLY A O 1
ATOM 776 N N . ILE A 1 97 ? -5.410 -0.014 2.114 1.00 98.38 97 ILE A N 1
ATOM 777 C CA . ILE A 1 97 ? -5.503 -0.338 3.540 1.00 98.38 97 ILE A CA 1
ATOM 778 C C . ILE A 1 97 ? -6.392 -1.564 3.716 1.00 98.38 97 ILE A C 1
ATOM 780 O O . ILE A 1 97 ? -7.388 -1.719 3.013 1.00 98.38 97 ILE A O 1
ATOM 784 N N . CYS A 1 98 ? -6.014 -2.449 4.630 1.00 98.31 98 CYS A N 1
ATOM 785 C CA . CYS A 1 98 ? -6.697 -3.719 4.820 1.00 98.31 98 CYS A CA 1
ATOM 786 C C . CYS A 1 98 ? -7.580 -3.701 6.066 1.00 98.31 98 CYS A C 1
ATOM 788 O O . CYS A 1 98 ? -7.234 -3.074 7.069 1.00 98.31 98 CYS A O 1
ATOM 790 N N . THR A 1 99 ? -8.699 -4.417 6.018 1.00 97.94 99 THR A N 1
ATOM 791 C CA . THR A 1 99 ? -9.579 -4.661 7.172 1.00 97.94 99 THR A CA 1
ATOM 792 C C . THR A 1 99 ? -8.928 -5.604 8.195 1.00 97.94 99 THR A C 1
ATOM 794 O O . THR A 1 99 ? -7.840 -6.151 7.976 1.00 97.94 99 THR A O 1
ATOM 797 N N . SER A 1 100 ? -9.617 -5.847 9.307 1.00 96.75 100 SER A N 1
ATOM 798 C CA . SER A 1 100 ? -9.267 -6.864 10.304 1.00 96.75 100 SER A CA 1
ATOM 799 C C . SER A 1 100 ? -9.246 -8.288 9.739 1.00 96.75 100 SER A C 1
ATOM 801 O O . SER A 1 100 ? -8.423 -9.102 10.148 1.00 96.75 100 SER A O 1
ATOM 803 N N . SER A 1 101 ? -10.090 -8.580 8.745 1.00 95.62 101 SER A N 1
ATOM 804 C CA . SER A 1 101 ? -10.099 -9.847 8.003 1.00 95.62 101 SER A CA 1
ATOM 805 C C . SER A 1 101 ? -9.028 -9.920 6.905 1.00 95.62 101 SER A C 1
ATOM 807 O O . SER A 1 101 ? -8.880 -10.950 6.247 1.00 95.62 101 SER A O 1
ATOM 809 N N . GLY A 1 102 ? -8.271 -8.839 6.701 1.00 96.25 102 GLY A N 1
ATOM 810 C CA . GLY A 1 102 ? -7.218 -8.746 5.696 1.00 96.25 102 GLY A CA 1
ATOM 811 C C . GLY A 1 102 ? -7.706 -8.463 4.279 1.00 96.25 102 GLY A C 1
ATOM 812 O O . GLY A 1 102 ? -6.909 -8.600 3.356 1.00 96.25 102 GLY A O 1
ATOM 813 N N . ILE A 1 103 ? -8.969 -8.066 4.102 1.00 97.19 103 ILE A N 1
ATOM 814 C CA . ILE A 1 103 ? -9.522 -7.631 2.812 1.00 97.19 103 ILE A CA 1
ATOM 815 C C . ILE A 1 103 ? -8.908 -6.284 2.446 1.00 97.19 103 ILE A C 1
ATOM 817 O O . ILE A 1 103 ? -8.938 -5.347 3.246 1.00 97.19 103 ILE A O 1
ATOM 821 N N . ILE A 1 104 ? -8.364 -6.185 1.236 1.00 97.81 104 ILE A N 1
ATOM 822 C CA . ILE A 1 104 ? -7.727 -4.965 0.735 1.00 97.81 104 ILE A CA 1
ATOM 823 C C . ILE A 1 104 ? -8.805 -3.990 0.251 1.00 97.81 104 ILE A C 1
ATOM 825 O O . ILE A 1 104 ? -9.711 -4.376 -0.487 1.00 97.81 104 ILE A O 1
ATOM 829 N N . ARG A 1 105 ? -8.682 -2.717 0.643 1.00 97.38 105 ARG A N 1
ATOM 830 C CA . ARG A 1 105 ? -9.470 -1.593 0.125 1.00 97.38 105 ARG A CA 1
ATOM 831 C C . ARG A 1 105 ? -8.521 -0.542 -0.445 1.00 97.38 105 ARG A C 1
ATOM 833 O O . ARG A 1 105 ? -7.735 0.054 0.296 1.00 97.38 105 ARG A O 1
ATOM 840 N N . ASP A 1 106 ? -8.594 -0.297 -1.746 1.00 94.00 106 ASP A N 1
ATOM 841 C CA . ASP A 1 106 ? -7.773 0.693 -2.448 1.00 94.00 106 ASP A CA 1
ATOM 842 C C . ASP A 1 106 ? -8.621 1.551 -3.389 1.00 94.00 106 ASP A C 1
ATOM 844 O O . ASP A 1 106 ? -9.511 1.073 -4.092 1.00 94.00 106 ASP A O 1
ATOM 848 N N . PHE A 1 107 ? -8.341 2.851 -3.410 1.00 90.75 107 PHE A N 1
ATOM 849 C CA . PHE A 1 107 ? -8.985 3.775 -4.335 1.00 90.75 107 PHE A CA 1
ATOM 850 C C . PHE A 1 107 ? -8.364 3.634 -5.728 1.00 90.75 107 PHE A C 1
ATOM 852 O O . PHE A 1 107 ? -7.356 4.265 -6.034 1.00 90.75 107 PHE A O 1
ATOM 859 N N . ALA A 1 108 ? -8.937 2.740 -6.531 1.00 84.12 108 ALA A N 1
ATOM 860 C CA . ALA A 1 108 ? -8.382 2.245 -7.788 1.00 84.12 108 ALA A CA 1
ATOM 861 C C . ALA A 1 108 ? -8.668 3.147 -9.002 1.00 84.12 108 ALA A C 1
ATOM 863 O O . ALA A 1 108 ? -8.032 2.996 -10.044 1.00 84.12 108 ALA A O 1
ATOM 864 N N . GLY A 1 109 ? -9.608 4.083 -8.884 1.00 82.19 109 GLY A N 1
ATOM 865 C CA . GLY A 1 109 ? -9.957 5.022 -9.946 1.00 82.19 109 GLY A CA 1
ATOM 866 C C . GLY A 1 109 ? -11.119 5.928 -9.543 1.00 82.19 109 GLY A C 1
ATOM 867 O O . GLY A 1 109 ? -11.638 5.788 -8.435 1.00 82.19 109 GLY A O 1
ATOM 868 N N . PRO A 1 110 ? -11.532 6.876 -10.405 1.00 80.19 110 PRO A N 1
ATOM 869 C CA . PRO A 1 110 ? -12.615 7.801 -10.090 1.00 80.19 110 PRO A CA 1
ATOM 870 C C . PRO A 1 110 ? -13.869 7.058 -9.640 1.00 80.19 110 PRO A C 1
ATOM 872 O O . PRO A 1 110 ? -14.322 6.143 -10.325 1.00 80.19 110 PRO A O 1
ATOM 875 N N . TYR A 1 111 ? -14.409 7.450 -8.487 1.00 86.12 111 TYR A N 1
ATOM 876 C CA . TYR A 1 111 ? -15.622 6.878 -7.901 1.00 86.12 111 TYR A CA 1
ATOM 877 C C . TYR A 1 111 ? -15.553 5.373 -7.594 1.00 86.12 111 TYR A C 1
ATOM 879 O O . TYR A 1 111 ? -16.576 4.731 -7.355 1.00 86.12 111 TYR A O 1
ATOM 887 N N . TYR A 1 112 ? -14.349 4.791 -7.577 1.00 86.44 112 TYR A N 1
ATOM 888 C CA . TYR A 1 112 ? -14.164 3.352 -7.449 1.00 86.44 112 TYR A CA 1
ATOM 889 C C . TYR A 1 112 ? -13.109 3.001 -6.398 1.00 86.44 112 TYR A C 1
ATOM 891 O O . TYR A 1 112 ? -11.908 3.218 -6.573 1.00 86.44 112 TYR A O 1
ATOM 899 N N . VAL A 1 113 ? -13.577 2.406 -5.299 1.00 91.75 113 VAL A N 1
ATOM 900 C CA . VAL A 1 113 ? -12.725 1.770 -4.289 1.00 91.75 113 VAL A CA 1
ATOM 901 C C . VAL A 1 113 ? -12.888 0.266 -4.419 1.00 91.75 113 VAL A C 1
ATOM 903 O O . VAL A 1 113 ? -13.957 -0.272 -4.106 1.00 91.75 113 VAL A O 1
ATOM 906 N N . SER A 1 114 ? -11.822 -0.383 -4.868 1.00 89.38 114 SER A N 1
ATOM 907 C CA . SER A 1 114 ? -11.783 -1.816 -5.113 1.00 89.38 114 SER A CA 1
ATOM 908 C C . SER A 1 114 ? -11.823 -2.610 -3.800 1.00 89.38 114 SER A C 1
ATOM 910 O O . SER A 1 114 ? -11.525 -2.086 -2.719 1.00 89.38 114 SER A O 1
ATOM 912 N N . GLU A 1 115 ? -12.242 -3.869 -3.911 1.00 93.00 115 GLU A N 1
ATOM 913 C CA . GLU A 1 115 ? -12.190 -4.862 -2.845 1.00 93.00 115 GLU A CA 1
ATOM 914 C C . GLU A 1 115 ? -11.319 -6.034 -3.289 1.00 93.00 115 GLU A C 1
ATOM 916 O O . GLU A 1 115 ? -11.466 -6.520 -4.413 1.00 93.00 115 GLU A O 1
ATOM 921 N N . ASP A 1 116 ? -10.443 -6.496 -2.398 1.00 86.31 116 ASP A N 1
ATOM 922 C CA . ASP A 1 116 ? -9.537 -7.641 -2.561 1.00 86.31 116 ASP A CA 1
ATOM 923 C C . ASP A 1 116 ? -8.432 -7.497 -3.616 1.00 86.31 116 ASP A C 1
ATOM 925 O O . ASP A 1 116 ? -7.281 -7.841 -3.344 1.00 86.31 116 ASP A O 1
ATOM 929 N N . HIS A 1 117 ? -8.737 -6.982 -4.803 1.00 87.19 117 HIS A N 1
ATOM 930 C CA . HIS A 1 117 ? -7.813 -6.958 -5.933 1.00 87.19 117 HIS A CA 1
ATOM 931 C C . HIS A 1 117 ? -7.319 -5.544 -6.219 1.00 87.19 117 HIS A C 1
ATOM 933 O O . HIS A 1 117 ? -8.009 -4.755 -6.856 1.00 87.19 117 HIS A O 1
ATOM 939 N N . MET A 1 118 ? -6.076 -5.251 -5.827 1.00 89.56 118 MET A N 1
ATOM 940 C CA . MET A 1 118 ? -5.465 -3.950 -6.110 1.00 89.56 118 MET A CA 1
ATOM 941 C C . MET A 1 118 ? -5.437 -3.624 -7.611 1.00 89.56 118 MET A C 1
ATOM 943 O O . MET A 1 118 ? -5.124 -4.480 -8.443 1.00 89.56 118 MET A O 1
ATOM 947 N N . ALA A 1 119 ? -5.622 -2.342 -7.933 1.00 85.62 119 ALA A N 1
ATOM 948 C CA . ALA A 1 119 ? -5.711 -1.830 -9.307 1.00 85.62 119 ALA A CA 1
ATOM 949 C C . ALA A 1 119 ? -4.551 -2.233 -10.242 1.00 85.62 119 ALA A C 1
ATOM 951 O O . ALA A 1 119 ? -4.754 -2.449 -11.434 1.00 85.62 119 ALA A O 1
ATOM 952 N N . PHE A 1 120 ? -3.327 -2.338 -9.711 1.00 88.31 120 PHE A N 1
ATOM 953 C CA . PHE A 1 120 ? -2.108 -2.598 -10.496 1.00 88.31 120 PHE A CA 1
ATOM 954 C C . PHE A 1 120 ? -1.501 -3.984 -10.226 1.00 88.31 120 PHE A C 1
ATOM 956 O O . PHE A 1 120 ? -0.322 -4.241 -10.489 1.00 88.31 120 PHE A O 1
ATOM 963 N N . GLY A 1 121 ? -2.327 -4.902 -9.724 1.00 91.00 121 GLY A N 1
ATOM 964 C CA . GLY A 1 121 ? -1.953 -6.275 -9.413 1.00 91.00 121 GLY A CA 1
ATOM 965 C C . GLY A 1 121 ? -1.496 -6.469 -7.970 1.00 91.00 121 GLY A C 1
ATOM 966 O O . GLY A 1 121 ? -1.458 -5.534 -7.171 1.00 91.00 121 GLY A O 1
ATOM 967 N N . ARG A 1 122 ? -1.148 -7.720 -7.649 1.00 94.94 122 ARG A N 1
ATOM 968 C CA . ARG A 1 122 ? -0.907 -8.197 -6.279 1.00 94.94 122 ARG A CA 1
ATOM 969 C C . ARG A 1 122 ? 0.092 -7.327 -5.499 1.00 94.94 122 ARG A C 1
ATOM 971 O O . ARG A 1 122 ? 1.092 -6.904 -6.090 1.00 94.94 122 ARG A O 1
ATOM 978 N N . PRO A 1 123 ? -0.120 -7.112 -4.186 1.00 96.31 123 PRO A N 1
ATOM 979 C CA . PRO A 1 123 ? 0.829 -6.398 -3.340 1.00 96.31 123 PRO A CA 1
ATOM 980 C C . PRO A 1 123 ? 2.248 -6.961 -3.457 1.00 96.31 123 PRO A C 1
ATOM 982 O O . PRO A 1 123 ? 2.465 -8.168 -3.352 1.00 96.31 123 PRO A O 1
ATOM 985 N N . THR A 1 124 ? 3.239 -6.088 -3.623 1.00 96.12 124 THR A N 1
ATOM 986 C CA . THR A 1 124 ? 4.656 -6.474 -3.511 1.00 96.12 124 THR A CA 1
ATOM 987 C C . THR A 1 124 ? 5.231 -6.106 -2.154 1.00 96.12 124 THR A C 1
ATOM 989 O O . THR A 1 124 ? 6.247 -6.679 -1.748 1.00 96.12 124 THR A O 1
ATOM 992 N N . ARG A 1 125 ? 4.584 -5.179 -1.435 1.00 96.88 125 ARG A N 1
ATOM 993 C CA . ARG A 1 125 ? 4.974 -4.753 -0.093 1.00 96.88 125 ARG A CA 1
ATOM 994 C C . ARG A 1 125 ? 3.770 -4.614 0.830 1.00 96.88 125 ARG A C 1
ATOM 996 O O . ARG A 1 125 ? 2.677 -4.272 0.389 1.00 96.88 125 ARG A O 1
ATOM 1003 N N . TYR A 1 126 ? 4.002 -4.814 2.121 1.00 97.81 126 TYR A N 1
ATOM 1004 C CA . TYR A 1 126 ? 3.011 -4.622 3.175 1.00 97.81 126 TYR A CA 1
ATOM 1005 C C . TYR A 1 126 ? 3.655 -4.011 4.424 1.00 97.81 126 TYR A C 1
ATOM 1007 O O . TYR A 1 126 ? 4.815 -4.274 4.745 1.00 97.81 126 TYR A O 1
ATOM 1015 N N . TRP A 1 127 ? 2.906 -3.183 5.139 1.00 97.94 127 TRP A N 1
ATOM 1016 C CA . TRP A 1 127 ? 3.299 -2.565 6.395 1.00 97.94 127 TRP A CA 1
ATOM 1017 C C . TRP A 1 127 ? 2.254 -2.912 7.465 1.00 97.94 127 TRP A C 1
ATOM 1019 O O . TRP A 1 127 ? 1.160 -2.348 7.439 1.00 97.94 127 TRP A O 1
ATOM 1029 N N . PRO A 1 128 ? 2.577 -3.823 8.405 1.00 97.19 128 PRO A N 1
ATOM 1030 C CA . PRO A 1 128 ? 1.700 -4.148 9.525 1.00 97.19 128 PRO A CA 1
ATOM 1031 C C . PRO A 1 128 ? 1.560 -2.980 10.502 1.00 97.19 128 PRO A C 1
ATOM 1033 O O . PRO A 1 128 ? 2.557 -2.363 10.902 1.00 97.19 128 PRO A O 1
ATOM 1036 N N . LEU A 1 129 ? 0.327 -2.709 10.917 1.00 96.62 129 LEU A N 1
ATOM 1037 C CA . LEU A 1 129 ? -0.021 -1.727 11.939 1.00 96.62 129 LEU A CA 1
ATOM 1038 C C . LEU A 1 129 ? -0.590 -2.433 13.175 1.00 96.62 129 LEU A C 1
ATOM 1040 O O . LEU A 1 129 ? -0.971 -3.597 13.124 1.00 96.62 129 LEU A O 1
ATOM 1044 N N . ASN A 1 130 ? -0.595 -1.735 14.312 1.00 95.50 130 ASN A N 1
ATOM 1045 C CA . ASN A 1 130 ? -1.131 -2.278 15.554 1.00 95.50 130 ASN A CA 1
ATOM 1046 C C . ASN A 1 130 ? -2.578 -1.783 15.736 1.00 95.50 130 ASN A C 1
ATOM 1048 O O . ASN A 1 130 ? -2.751 -0.579 15.956 1.00 95.50 130 ASN A O 1
ATOM 1052 N N . PRO A 1 131 ? -3.596 -2.663 15.693 1.00 93.69 131 PRO A N 1
ATOM 1053 C CA . PRO A 1 131 ? -4.994 -2.260 15.835 1.00 93.69 131 PRO A CA 1
ATOM 1054 C C . PRO A 1 131 ? -5.318 -1.601 17.180 1.00 93.69 131 PRO A C 1
ATOM 1056 O O . PRO A 1 131 ? -6.229 -0.781 17.225 1.00 93.69 131 PRO A O 1
ATOM 1059 N N . SER A 1 132 ? -4.556 -1.848 18.254 1.00 94.12 132 SER A N 1
ATOM 1060 C CA . SER A 1 132 ? -4.780 -1.181 19.550 1.00 94.12 132 SER A CA 1
ATOM 1061 C C . SER A 1 132 ? -4.507 0.326 19.516 1.00 94.12 132 SER A C 1
ATOM 1063 O O . SER A 1 132 ? -4.920 1.067 20.405 1.00 94.12 132 SER A O 1
ATOM 1065 N N . LYS A 1 133 ? -3.830 0.813 18.468 1.00 95.94 133 LYS A N 1
ATOM 1066 C CA . LYS A 1 133 ? -3.618 2.247 18.234 1.00 95.94 133 LYS A CA 1
ATOM 1067 C C . LYS A 1 133 ? -4.779 2.913 17.501 1.00 95.94 133 LYS A C 1
ATOM 1069 O O . LYS A 1 133 ? -4.764 4.139 17.389 1.00 95.94 133 LYS A O 1
ATOM 1074 N N . ALA A 1 134 ? -5.743 2.157 16.984 1.00 97.19 134 ALA A N 1
ATOM 1075 C CA . ALA A 1 134 ? -6.985 2.720 16.477 1.00 97.19 134 ALA A CA 1
ATOM 1076 C C . ALA A 1 134 ? -7.911 3.063 17.648 1.00 97.19 134 ALA A C 1
ATOM 1078 O O . ALA A 1 134 ? -8.035 2.303 18.611 1.00 97.19 134 ALA A O 1
ATOM 1079 N N . ARG A 1 135 ? -8.592 4.206 17.557 1.00 95.31 135 ARG A N 1
ATOM 1080 C CA . ARG A 1 135 ? -9.721 4.519 18.433 1.00 95.31 135 ARG A CA 1
ATOM 1081 C C . ARG A 1 135 ? -10.747 3.394 18.306 1.00 95.31 135 ARG A C 1
ATOM 1083 O O . ARG A 1 135 ? -11.073 3.016 17.190 1.00 95.31 135 ARG A O 1
ATOM 1090 N N . ASP A 1 136 ? -11.231 2.880 19.433 1.00 95.00 136 ASP A N 1
ATOM 1091 C CA . ASP A 1 136 ? -12.171 1.750 19.513 1.00 95.00 136 ASP A CA 1
ATOM 1092 C C . ASP A 1 136 ? -11.618 0.419 18.945 1.00 95.00 136 ASP A C 1
ATOM 1094 O O . ASP A 1 136 ? -12.378 -0.466 18.541 1.00 95.00 136 ASP A O 1
ATOM 1098 N N . GLY A 1 137 ? -10.287 0.270 18.908 1.00 94.31 137 GLY A N 1
ATOM 1099 C CA . GLY A 1 137 ? -9.592 -0.970 18.559 1.00 94.31 137 GLY A CA 1
ATOM 1100 C C . GLY A 1 137 ? -9.960 -1.515 17.176 1.00 94.31 137 GLY A C 1
ATOM 1101 O O . GLY A 1 137 ? -10.099 -0.772 16.204 1.00 94.31 137 GLY A O 1
ATOM 1102 N N . VAL A 1 138 ? -10.137 -2.836 17.088 1.00 95.69 138 VAL A N 1
ATOM 1103 C CA . VAL A 1 138 ? -10.460 -3.551 15.838 1.00 95.69 138 VAL A CA 1
ATOM 1104 C C . VAL A 1 138 ? -11.747 -3.030 15.187 1.00 95.69 138 VAL A C 1
ATOM 1106 O O . VAL A 1 138 ? -11.785 -2.809 13.979 1.00 95.69 138 VAL A O 1
ATOM 1109 N N . GLN A 1 139 ? -12.793 -2.776 15.977 1.00 95.69 139 GLN A N 1
ATOM 1110 C CA . GLN A 1 139 ? -14.066 -2.291 15.437 1.00 95.69 139 GLN A CA 1
ATOM 1111 C C . GLN A 1 139 ? -13.937 -0.880 14.861 1.00 95.69 139 GLN A C 1
ATOM 1113 O O . GLN A 1 139 ? -14.500 -0.578 13.808 1.00 95.69 139 GLN A O 1
ATOM 1118 N N . GLY A 1 140 ? -13.201 0.001 15.544 1.00 96.69 140 GLY A N 1
ATOM 1119 C CA . GLY A 1 140 ? -12.947 1.346 15.039 1.00 96.69 140 GLY A CA 1
ATOM 1120 C C . GLY A 1 140 ? -12.047 1.364 13.806 1.00 96.69 140 GLY A C 1
ATOM 1121 O O . GLY A 1 140 ? -12.275 2.181 12.913 1.00 96.69 140 GLY A O 1
ATOM 1122 N N . TRP A 1 141 ? -11.104 0.422 13.700 1.00 97.94 141 TRP A N 1
ATOM 1123 C CA . TRP A 1 141 ? -10.305 0.212 12.492 1.00 97.94 141 TRP A CA 1
ATOM 1124 C C . TRP A 1 141 ? -11.190 -0.080 11.274 1.00 97.94 141 TRP A C 1
ATOM 1126 O O . TRP A 1 141 ? -11.156 0.671 10.296 1.00 97.94 141 TRP A O 1
ATOM 1136 N N . ASP A 1 142 ? -12.020 -1.124 11.342 1.00 98.00 142 ASP A N 1
ATOM 1137 C CA . ASP A 1 142 ? -12.857 -1.539 10.208 1.00 98.00 142 ASP A CA 1
ATOM 1138 C C . ASP A 1 142 ? -13.883 -0.473 9.831 1.00 98.00 142 ASP A C 1
ATOM 1140 O O . ASP A 1 142 ? -14.058 -0.160 8.651 1.00 98.00 142 ASP A O 1
ATOM 1144 N N . ARG A 1 143 ? -14.504 0.156 10.835 1.00 98.31 143 ARG A N 1
ATOM 1145 C CA . ARG A 1 143 ? -15.439 1.266 10.627 1.00 98.31 143 ARG A CA 1
ATOM 1146 C C . ARG A 1 143 ? -14.776 2.422 9.881 1.00 98.31 143 ARG A C 1
ATOM 1148 O O . ARG A 1 143 ? -15.366 2.969 8.954 1.00 98.31 143 ARG A O 1
ATOM 1155 N N . ALA A 1 144 ? -13.554 2.789 10.258 1.00 98.31 144 ALA A N 1
ATOM 1156 C CA . ALA A 1 144 ? -12.826 3.883 9.627 1.00 98.31 144 ALA A CA 1
ATOM 1157 C C . ALA A 1 144 ? -12.376 3.554 8.196 1.00 98.31 144 ALA A C 1
ATOM 1159 O O . ALA A 1 144 ? -12.435 4.434 7.332 1.00 98.31 144 ALA A O 1
ATOM 1160 N N . VAL A 1 145 ? -11.967 2.306 7.933 1.00 98.31 145 VAL A N 1
ATOM 1161 C CA . VAL A 1 145 ? -11.656 1.815 6.578 1.00 98.31 145 VAL A CA 1
ATOM 1162 C C . VAL A 1 145 ? -12.902 1.849 5.689 1.00 98.31 145 VAL A C 1
ATOM 1164 O O . VAL A 1 145 ? -12.828 2.321 4.549 1.00 98.31 145 VAL A O 1
ATOM 1167 N N . ALA A 1 146 ? -14.052 1.409 6.208 1.00 98.00 146 ALA A N 1
ATOM 1168 C CA . ALA A 1 146 ? -15.330 1.465 5.501 1.00 98.00 146 ALA A CA 1
ATOM 1169 C C . ALA A 1 146 ? -15.745 2.915 5.207 1.00 98.00 146 ALA A C 1
ATOM 1171 O O . ALA A 1 146 ? -15.950 3.265 4.050 1.00 98.00 146 ALA A O 1
ATOM 1172 N N . GLN A 1 147 ? -15.733 3.793 6.215 1.00 97.69 147 GLN A N 1
ATOM 1173 C CA . GLN A 1 147 ? -16.067 5.214 6.050 1.00 97.69 147 GLN A CA 1
ATOM 1174 C C . GLN A 1 147 ? -15.165 5.921 5.034 1.00 97.69 147 GLN A C 1
ATOM 1176 O O . GLN A 1 147 ? -15.651 6.674 4.193 1.00 97.69 147 GLN A O 1
ATOM 1181 N N . ALA A 1 148 ? -13.851 5.680 5.083 1.00 97.06 148 ALA A N 1
ATOM 1182 C CA . ALA A 1 148 ? -12.933 6.236 4.093 1.00 97.06 148 ALA A CA 1
ATOM 1183 C C . ALA A 1 148 ? -13.225 5.686 2.690 1.00 97.06 148 ALA A C 1
ATOM 1185 O O . ALA A 1 148 ? -13.181 6.433 1.718 1.00 97.06 148 ALA A O 1
ATOM 1186 N N . SER A 1 149 ? -13.557 4.398 2.577 1.00 96.06 149 SER A N 1
ATOM 1187 C CA . SER A 1 149 ? -13.955 3.792 1.304 1.00 96.06 149 SER A CA 1
ATOM 1188 C C . SER A 1 149 ? -15.231 4.418 0.743 1.00 96.06 149 SER A C 1
ATOM 1190 O O . SER A 1 149 ? -15.262 4.752 -0.436 1.00 96.06 149 SER A O 1
ATOM 1192 N N . ASP A 1 150 ? -16.259 4.612 1.564 1.00 95.38 150 ASP A N 1
ATOM 1193 C CA . ASP A 1 150 ? -17.534 5.184 1.123 1.00 95.38 150 ASP A CA 1
ATOM 1194 C C . ASP A 1 150 ? -17.399 6.652 0.712 1.00 95.38 150 ASP A C 1
ATOM 1196 O O . ASP A 1 150 ? -17.953 7.057 -0.307 1.00 95.38 150 ASP A O 1
ATOM 1200 N N . GLU A 1 151 ? -16.582 7.431 1.425 1.00 93.12 151 GLU A N 1
ATOM 1201 C CA . GLU A 1 151 ? -16.272 8.807 1.030 1.00 93.12 151 GLU A CA 1
ATOM 1202 C C . GLU A 1 151 ? -15.542 8.859 -0.322 1.00 93.12 151 GLU A C 1
ATOM 1204 O O . GLU A 1 151 ? -15.855 9.696 -1.167 1.00 93.12 151 GLU A O 1
ATOM 1209 N N . TYR A 1 152 ? -14.595 7.948 -0.561 1.00 91.56 152 TYR A N 1
ATOM 1210 C CA . TYR A 1 152 ? -13.808 7.924 -1.797 1.00 91.56 152 TYR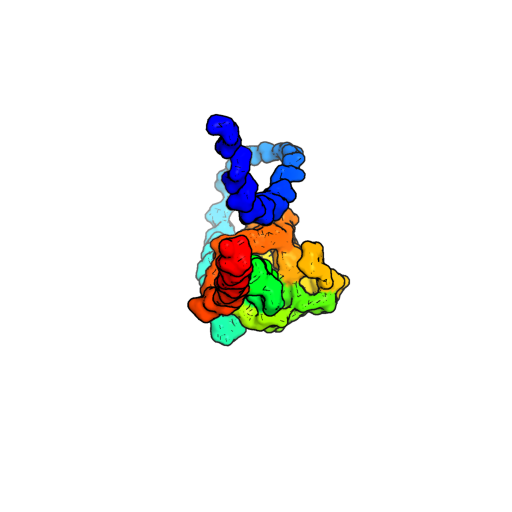 A CA 1
ATOM 1211 C C . TYR A 1 152 ? -14.548 7.325 -2.999 1.00 91.56 152 TYR A C 1
ATOM 1213 O O . TYR A 1 152 ? -14.243 7.689 -4.133 1.00 91.56 152 TYR A O 1
ATOM 1221 N N . LYS A 1 153 ? -15.592 6.514 -2.786 1.00 89.56 153 LYS A N 1
ATOM 1222 C CA . LYS A 1 153 ? -16.544 6.152 -3.855 1.00 89.56 153 LYS A CA 1
ATOM 1223 C C . LYS A 1 153 ? -17.260 7.379 -4.436 1.00 89.56 153 LYS A C 1
ATOM 1225 O O . LYS A 1 153 ? -17.712 7.334 -5.571 1.00 89.56 153 LYS A O 1
ATOM 1230 N N . GLY A 1 154 ? -17.346 8.482 -3.691 1.00 83.69 154 GLY A N 1
ATOM 1231 C CA . GLY A 1 154 ? -17.912 9.749 -4.165 1.00 83.69 154 GLY A CA 1
ATOM 1232 C C . GLY A 1 154 ? -16.900 10.717 -4.790 1.00 83.69 154 GLY A C 1
ATOM 1233 O O . GLY A 1 154 ? -17.287 11.823 -5.163 1.00 83.69 154 GLY A O 1
ATOM 1234 N N . ARG A 1 155 ? -15.612 10.355 -4.883 1.00 83.19 155 ARG A N 1
ATOM 1235 C CA . ARG A 1 155 ? -14.529 11.282 -5.246 1.00 83.19 155 ARG A CA 1
ATOM 1236 C C . ARG A 1 155 ? -13.955 11.030 -6.636 1.00 83.19 155 ARG A C 1
ATOM 1238 O O . ARG A 1 155 ? -13.824 9.894 -7.089 1.00 83.19 155 ARG A O 1
ATOM 1245 N N . MET A 1 156 ? -13.547 12.117 -7.289 1.00 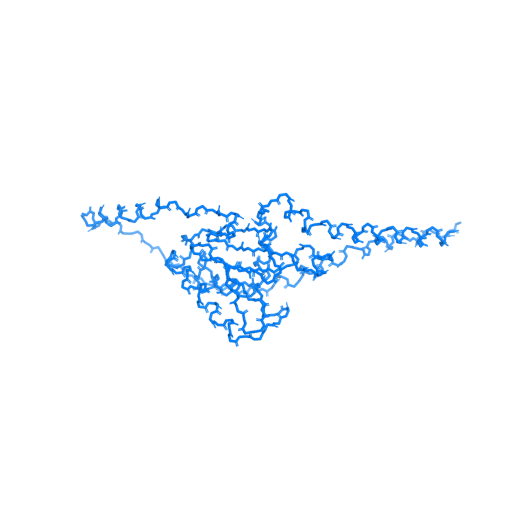77.50 156 MET A N 1
ATOM 1246 C CA . MET A 1 156 ? -12.780 12.063 -8.531 1.00 77.50 156 MET A CA 1
ATOM 1247 C C . MET A 1 156 ? -11.323 11.710 -8.213 1.00 77.50 156 MET A C 1
ATOM 1249 O O . MET A 1 156 ? -10.671 12.407 -7.439 1.00 77.50 156 MET A O 1
ATOM 1253 N N . HIS A 1 157 ? -10.796 10.649 -8.823 1.00 70.94 157 HIS A N 1
ATOM 1254 C CA . HIS A 1 157 ? -9.418 10.222 -8.592 1.00 70.94 157 HIS A CA 1
ATOM 1255 C C . HIS A 1 157 ? -8.438 11.133 -9.336 1.00 70.94 157 HIS A C 1
ATOM 1257 O O . HIS A 1 157 ? -8.363 11.110 -10.565 1.00 70.94 157 HIS A O 1
ATOM 1263 N N . ASN A 1 158 ? -7.639 11.887 -8.584 1.00 68.81 158 ASN A N 1
ATOM 1264 C CA . ASN A 1 158 ? -6.605 12.773 -9.105 1.00 68.81 158 ASN A CA 1
ATOM 1265 C C . ASN A 1 158 ? -5.226 12.256 -8.709 1.00 68.81 158 ASN A C 1
ATOM 1267 O O . ASN A 1 158 ? -4.921 12.151 -7.523 1.00 68.81 158 ASN A O 1
ATOM 1271 N N . LEU A 1 159 ? -4.360 12.034 -9.702 1.00 61.59 159 LEU A N 1
ATOM 1272 C CA . LEU A 1 159 ? -3.038 11.417 -9.540 1.00 61.59 159 LEU A CA 1
ATOM 1273 C C . LEU A 1 159 ? -2.195 12.028 -8.398 1.00 61.59 159 LEU A C 1
ATOM 1275 O O . LEU A 1 159 ? -1.497 11.301 -7.692 1.00 61.59 159 LEU A O 1
ATOM 1279 N N . PHE A 1 160 ? -2.295 13.343 -8.170 1.00 53.75 160 PHE A N 1
ATOM 1280 C CA . PHE A 1 160 ? -1.428 14.072 -7.237 1.00 53.75 160 PHE A CA 1
ATOM 1281 C C . PHE A 1 160 ? -2.063 14.496 -5.904 1.00 53.75 160 PHE A C 1
ATOM 1283 O O . PHE A 1 160 ? -1.316 14.686 -4.950 1.00 53.75 160 PHE A O 1
ATOM 1290 N N . CYS A 1 161 ? -3.390 14.651 -5.806 1.00 45.81 161 CYS A N 1
ATOM 1291 C CA . CYS A 1 161 ? -4.020 15.309 -4.643 1.00 45.81 161 CYS A CA 1
ATOM 1292 C C .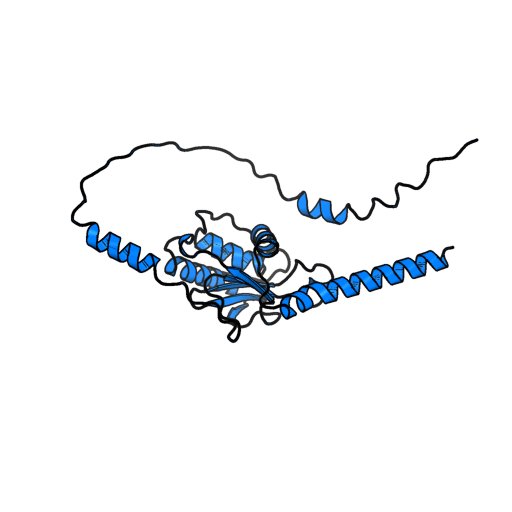 CYS A 1 161 ? -5.173 14.527 -3.995 1.00 45.81 161 CYS A C 1
ATOM 1294 O O . CYS A 1 161 ? -5.448 14.742 -2.817 1.00 45.81 161 CYS A O 1
ATOM 1296 N N . ASP A 1 162 ? -5.837 13.635 -4.733 1.00 65.25 162 ASP A N 1
ATOM 1297 C CA . ASP A 1 162 ? -6.949 12.815 -4.233 1.00 65.25 162 ASP A CA 1
ATOM 1298 C C . ASP A 1 162 ? -6.790 11.415 -4.827 1.00 65.25 162 ASP A C 1
ATOM 1300 O O . ASP A 1 162 ? -7.357 11.078 -5.865 1.00 65.25 162 ASP A O 1
ATOM 1304 N N . ASN A 1 163 ? -5.876 10.656 -4.232 1.00 83.50 163 ASN A N 1
ATOM 1305 C CA . ASN A 1 163 ? -5.365 9.396 -4.753 1.00 83.50 163 ASN A CA 1
ATOM 1306 C C . ASN A 1 163 ? -5.446 8.293 -3.689 1.00 83.50 163 ASN A C 1
ATOM 1308 O O . ASN A 1 163 ? -5.959 8.461 -2.582 1.00 83.50 163 ASN A O 1
ATOM 1312 N N . CYS A 1 164 ? -4.906 7.131 -4.018 1.00 88.50 164 CYS A N 1
ATOM 1313 C CA . CYS A 1 164 ? -4.864 5.986 -3.120 1.00 88.50 164 CYS A CA 1
ATOM 1314 C C . CYS A 1 164 ? -4.147 6.244 -1.779 1.00 88.50 164 CYS A C 1
ATOM 1316 O O . CYS A 1 164 ? -4.547 5.704 -0.750 1.00 88.50 164 CYS A O 1
ATOM 1318 N N . HIS A 1 165 ? -3.147 7.128 -1.730 1.00 93.06 165 HIS A N 1
ATOM 1319 C CA . HIS A 1 165 ? -2.451 7.474 -0.484 1.00 93.06 165 HIS A CA 1
ATOM 1320 C C . HIS A 1 165 ? -3.294 8.393 0.401 1.00 93.06 165 HIS A C 1
ATOM 1322 O O . HIS A 1 165 ? -3.263 8.263 1.627 1.00 93.06 165 HIS A O 1
ATOM 1328 N N . SER A 1 166 ? -4.059 9.317 -0.191 1.00 93.00 166 SER A N 1
ATOM 1329 C CA . SER A 1 166 ? -4.984 10.158 0.574 1.00 93.00 166 SER A CA 1
ATOM 1330 C C . SER A 1 166 ? -6.157 9.343 1.127 1.00 93.00 166 SER A C 1
ATOM 1332 O O . SER A 1 166 ? -6.579 9.610 2.254 1.00 93.00 166 SER A O 1
ATOM 1334 N N . HIS A 1 167 ? -6.618 8.306 0.414 1.00 96.12 167 HIS A N 1
ATOM 1335 C CA . HIS A 1 167 ? -7.600 7.332 0.916 1.00 96.12 167 HIS A CA 1
ATOM 1336 C C . HIS A 1 167 ? -7.092 6.597 2.165 1.00 96.12 167 HIS A C 1
ATOM 1338 O O . HIS A 1 167 ? -7.759 6.613 3.203 1.00 96.12 167 HIS A O 1
ATOM 1344 N N . VAL A 1 168 ? -5.868 6.058 2.127 1.00 97.38 168 VAL A N 1
ATOM 1345 C CA . VAL A 1 168 ? -5.253 5.417 3.304 1.00 97.38 168 VAL A CA 1
ATOM 1346 C C . VAL A 1 168 ? -5.052 6.407 4.452 1.00 97.38 168 VAL A C 1
ATOM 1348 O O . VAL A 1 168 ? -5.391 6.110 5.600 1.00 97.38 168 VAL A O 1
ATOM 1351 N N . ALA A 1 169 ? -4.545 7.608 4.168 1.00 97.31 1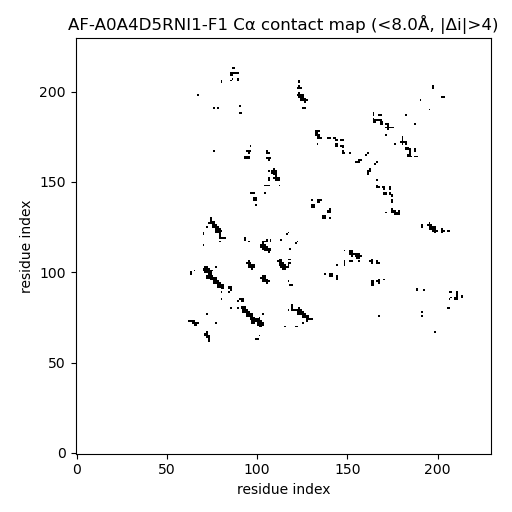69 ALA A N 1
ATOM 1352 C CA . ALA A 1 169 ? -4.380 8.643 5.185 1.00 97.31 169 ALA A CA 1
ATOM 1353 C C . ALA A 1 169 ? -5.720 9.039 5.827 1.00 97.31 169 ALA A C 1
ATOM 1355 O O . ALA A 1 169 ? -5.787 9.231 7.042 1.00 97.31 169 ALA A O 1
ATOM 1356 N N . LYS A 1 170 ? -6.798 9.110 5.036 1.00 97.44 170 LYS A N 1
ATOM 1357 C CA . LYS A 1 170 ? -8.153 9.372 5.528 1.00 97.44 170 LYS A CA 1
ATOM 1358 C C . LYS A 1 170 ? -8.625 8.272 6.475 1.00 97.44 170 LYS A C 1
ATOM 1360 O O . LYS A 1 170 ? -9.124 8.604 7.545 1.00 97.44 170 LYS A O 1
ATOM 1365 N N . ALA A 1 171 ? -8.418 6.999 6.138 1.00 98.06 171 ALA A N 1
ATOM 1366 C CA . ALA A 1 171 ? -8.756 5.893 7.034 1.00 98.06 171 ALA A CA 1
ATOM 1367 C C . ALA A 1 171 ? -8.011 6.007 8.376 1.00 98.06 171 ALA A C 1
ATOM 1369 O O . ALA A 1 171 ? -8.639 5.949 9.434 1.00 98.06 171 ALA A O 1
ATOM 1370 N N . LEU A 1 172 ? -6.697 6.275 8.349 1.00 98.38 172 LEU A N 1
ATOM 1371 C CA . LEU A 1 172 ? -5.897 6.481 9.566 1.00 98.38 172 LEU A CA 1
ATOM 1372 C C . LEU A 1 172 ? -6.374 7.684 10.396 1.00 98.38 172 LEU A C 1
ATOM 1374 O O . LEU A 1 172 ? -6.362 7.623 11.626 1.00 98.38 172 LEU A O 1
ATOM 1378 N N . ASN A 1 173 ? -6.813 8.762 9.742 1.00 98.38 173 ASN A N 1
ATOM 1379 C CA . ASN A 1 173 ? -7.390 9.925 10.418 1.00 98.38 173 ASN A CA 1
ATOM 1380 C C . ASN A 1 173 ? -8.746 9.615 11.055 1.00 98.38 173 ASN A C 1
ATOM 1382 O O . ASN A 1 173 ? -8.970 10.000 12.201 1.00 98.38 173 ASN A O 1
ATOM 1386 N N . ASN A 1 174 ? -9.623 8.897 10.347 1.00 98.25 174 ASN A N 1
ATOM 1387 C CA . ASN A 1 174 ? -10.951 8.517 10.833 1.00 98.25 174 ASN A CA 1
ATOM 1388 C C . ASN A 1 174 ? -10.866 7.646 12.096 1.00 98.25 174 ASN A C 1
ATOM 1390 O O . ASN A 1 174 ? -11.635 7.849 13.032 1.00 98.25 174 ASN A O 1
ATOM 1394 N N . MET A 1 175 ? -9.889 6.734 12.168 1.00 97.94 175 MET A N 1
ATOM 1395 C CA . MET A 1 175 ? -9.640 5.924 13.370 1.00 97.94 175 MET A CA 1
ATOM 1396 C C . MET A 1 175 ? -8.744 6.612 14.411 1.00 97.94 175 MET A C 1
ATOM 1398 O O . MET A 1 175 ? -8.353 5.972 15.383 1.00 97.94 175 MET A O 1
ATOM 1402 N N . ASN A 1 176 ? -8.373 7.884 14.220 1.00 97.94 176 ASN A N 1
ATOM 1403 C CA . ASN A 1 176 ? -7.457 8.622 15.097 1.00 97.94 176 ASN A CA 1
ATOM 1404 C C . ASN A 1 176 ? -6.179 7.818 15.435 1.00 97.94 176 ASN A C 1
ATOM 1406 O O . ASN A 1 176 ? -5.772 7.715 16.597 1.00 97.94 176 ASN A O 1
ATOM 1410 N N . TYR A 1 177 ? -5.581 7.181 14.420 1.00 97.94 177 TYR A N 1
ATOM 1411 C CA . TYR A 1 177 ? -4.550 6.165 14.614 1.00 97.94 177 TYR A CA 1
ATOM 1412 C C . TYR A 1 177 ? -3.324 6.729 15.349 1.00 97.94 177 TYR A C 1
ATOM 1414 O O . TYR A 1 177 ? -2.641 7.643 14.866 1.00 97.94 177 TYR A O 1
ATOM 1422 N N . GLY A 1 178 ? -3.022 6.157 16.516 1.00 96.12 178 GLY A N 1
ATOM 1423 C CA . GLY A 1 178 ? -1.949 6.598 17.405 1.00 96.12 178 GLY A CA 1
ATOM 1424 C C . GLY A 1 178 ? -2.221 7.951 18.068 1.00 96.12 178 GLY A C 1
ATOM 1425 O O . GLY A 1 178 ? -1.268 8.687 18.328 1.00 96.12 178 GLY A O 1
ATOM 1426 N N . GLY A 1 179 ? -3.495 8.302 18.276 1.00 96.19 179 GLY A N 1
ATOM 1427 C CA . GLY A 1 179 ? -3.921 9.585 18.843 1.00 96.19 179 GLY A CA 1
ATOM 1428 C C . GLY A 1 179 ? -3.696 10.772 17.903 1.00 96.19 179 GLY A C 1
ATOM 1429 O O . GLY A 1 179 ? -3.492 11.893 18.367 1.00 96.19 179 GLY A O 1
ATOM 1430 N N . ARG A 1 180 ? -3.649 10.527 16.587 1.00 94.00 180 ARG A N 1
ATOM 1431 C CA . ARG A 1 180 ? -3.416 11.548 15.559 1.00 94.00 180 ARG A CA 1
ATOM 1432 C C . ARG A 1 180 ? -4.483 11.504 14.469 1.00 94.00 180 ARG A C 1
ATOM 1434 O O . ARG A 1 180 ? -4.808 10.439 13.955 1.00 94.00 180 ARG A O 1
ATOM 1441 N N . SER A 1 181 ? -4.894 12.688 14.023 1.00 94.81 181 SER A N 1
ATOM 1442 C CA . SER A 1 181 ? -5.816 12.913 12.898 1.00 94.81 181 SER A CA 1
ATOM 1443 C C . SER A 1 181 ? -5.205 13.764 11.771 1.00 94.81 181 SER A C 1
ATOM 1445 O O . SER A 1 181 ? -5.919 14.336 10.952 1.00 94.81 181 SER A O 1
ATOM 1447 N N . ASN A 1 182 ? -3.870 13.860 11.724 1.00 95.62 182 ASN A N 1
ATOM 1448 C CA . ASN A 1 182 ? -3.111 14.641 10.741 1.00 95.62 182 ASN A CA 1
ATOM 1449 C C . ASN A 1 182 ? -2.235 13.778 9.812 1.00 95.62 182 ASN A C 1
ATOM 1451 O O . ASN A 1 182 ? -1.165 14.200 9.360 1.00 95.62 182 ASN A O 1
ATOM 1455 N N . TRP A 1 183 ? -2.649 12.540 9.554 1.00 96.88 183 TRP A N 1
ATOM 1456 C CA . TRP A 1 183 ? -2.085 11.715 8.494 1.00 96.88 183 TRP A CA 1
ATOM 1457 C C . TRP A 1 183 ? -2.370 12.354 7.136 1.00 96.88 183 TRP A C 1
ATOM 1459 O O . TRP A 1 183 ? -3.454 12.875 6.886 1.00 96.88 183 TRP A O 1
ATOM 1469 N N . ASN A 1 184 ? -1.381 12.318 6.252 1.00 94.88 184 ASN A N 1
ATOM 1470 C CA . ASN A 1 184 ? -1.496 12.806 4.884 1.00 94.88 184 ASN A CA 1
ATOM 1471 C C . ASN A 1 184 ? -0.798 11.832 3.934 1.00 94.88 184 ASN A C 1
ATOM 1473 O O . ASN A 1 184 ? -0.018 10.981 4.375 1.00 94.88 184 ASN A O 1
ATOM 1477 N N . MET A 1 185 ? -1.074 11.991 2.639 1.00 91.25 185 MET A N 1
ATOM 1478 C CA . MET A 1 185 ? -0.582 11.105 1.583 1.00 91.25 185 MET A CA 1
ATOM 1479 C C . MET A 1 185 ? 0.945 10.949 1.587 1.00 91.25 185 MET A C 1
ATOM 1481 O O . MET A 1 185 ? 1.461 9.854 1.389 1.00 91.25 185 MET A O 1
ATOM 1485 N N . VAL A 1 186 ? 1.688 12.013 1.894 1.00 90.81 186 VAL A N 1
ATOM 1486 C CA . VAL A 1 186 ? 3.152 11.965 1.826 1.00 90.81 186 VAL A CA 1
ATOM 1487 C C . VAL A 1 186 ? 3.739 11.242 3.030 1.00 90.81 186 VAL A C 1
ATOM 1489 O O . VAL A 1 186 ? 4.655 10.431 2.894 1.00 90.81 186 VAL A O 1
ATOM 1492 N N . LYS A 1 187 ? 3.169 11.464 4.215 1.00 94.12 187 LYS A N 1
ATOM 1493 C CA . LYS A 1 187 ? 3.578 10.759 5.429 1.00 94.12 187 LYS A CA 1
ATOM 1494 C C . LYS A 1 187 ? 3.375 9.251 5.293 1.00 94.12 187 LYS A C 1
ATOM 1496 O O . LYS A 1 187 ? 4.258 8.495 5.696 1.00 94.12 187 LYS A O 1
ATOM 1501 N N . VAL A 1 188 ? 2.243 8.813 4.734 1.00 95.00 188 VAL A N 1
ATOM 1502 C CA . VAL A 1 188 ? 1.998 7.378 4.517 1.00 95.00 188 VAL A CA 1
ATOM 1503 C C . VAL A 1 188 ? 2.901 6.813 3.423 1.00 95.00 188 VAL A C 1
ATOM 1505 O O . VAL A 1 188 ? 3.471 5.748 3.641 1.00 95.00 188 VAL A O 1
ATOM 1508 N N . ALA A 1 189 ? 3.141 7.540 2.325 1.00 93.12 189 ALA A N 1
ATOM 1509 C CA . ALA A 1 189 ? 4.075 7.122 1.275 1.00 93.12 189 ALA A CA 1
ATOM 1510 C C . ALA A 1 189 ? 5.496 6.906 1.824 1.00 93.12 189 ALA A C 1
ATOM 1512 O O . ALA A 1 189 ? 6.102 5.850 1.629 1.00 93.12 189 ALA A O 1
ATOM 1513 N N . PHE A 1 190 ? 6.007 7.882 2.577 1.00 93.75 190 PHE A N 1
ATOM 1514 C CA . PHE A 1 190 ? 7.340 7.824 3.173 1.00 93.75 190 PHE A CA 1
ATOM 1515 C C . PHE A 1 190 ? 7.463 6.702 4.211 1.00 93.75 190 PHE A C 1
ATOM 1517 O O . PHE A 1 190 ? 8.439 5.950 4.219 1.00 93.75 190 PHE A O 1
ATOM 1524 N N . LEU A 1 191 ? 6.458 6.540 5.076 1.00 95.62 191 LEU A N 1
ATOM 1525 C CA . LEU A 1 191 ? 6.469 5.459 6.059 1.00 95.62 191 LEU A CA 1
ATOM 1526 C C . LEU A 1 191 ? 6.317 4.088 5.405 1.00 95.62 191 LEU A C 1
ATOM 1528 O O . LEU A 1 191 ? 6.965 3.154 5.863 1.00 95.62 191 LEU A O 1
ATOM 1532 N N . MET A 1 192 ? 5.556 3.965 4.318 1.00 95.50 192 MET A N 1
ATOM 1533 C CA . MET A 1 192 ? 5.483 2.725 3.548 1.00 95.50 192 MET A CA 1
ATOM 1534 C C . MET A 1 192 ? 6.841 2.365 2.934 1.00 95.50 192 MET A C 1
ATOM 1536 O O . MET A 1 192 ? 7.245 1.203 2.971 1.00 95.50 192 MET A O 1
ATOM 1540 N N . LEU A 1 193 ? 7.594 3.354 2.441 1.00 92.38 193 LEU A N 1
ATOM 1541 C CA . LEU A 1 193 ? 8.943 3.138 1.917 1.00 92.38 193 LEU A CA 1
ATOM 1542 C C . LEU A 1 193 ? 9.899 2.583 2.986 1.00 92.38 193 LEU A C 1
ATOM 1544 O O . LEU A 1 193 ? 10.669 1.673 2.682 1.00 92.38 193 LEU A O 1
ATOM 1548 N N . ILE A 1 194 ? 9.829 3.089 4.220 1.00 93.75 194 ILE A N 1
ATOM 1549 C CA . ILE A 1 194 ? 10.747 2.713 5.312 1.00 93.75 194 ILE A CA 1
ATOM 1550 C C . ILE A 1 194 ? 10.286 1.461 6.067 1.00 93.75 194 ILE A C 1
ATOM 1552 O O . ILE A 1 194 ? 11.101 0.623 6.443 1.00 93.75 194 ILE A O 1
ATOM 1556 N N . ARG A 1 195 ? 8.986 1.346 6.348 1.00 96.00 195 ARG A N 1
ATOM 1557 C CA . ARG A 1 195 ? 8.404 0.304 7.211 1.00 96.00 195 ARG A CA 1
ATOM 1558 C C . ARG A 1 195 ? 7.832 -0.875 6.430 1.00 96.00 195 ARG A C 1
ATOM 1560 O O . ARG A 1 195 ? 7.576 -1.919 7.028 1.00 96.00 195 ARG A O 1
ATOM 1567 N N . GLY A 1 196 ? 7.618 -0.716 5.125 1.00 95.44 196 GLY A N 1
ATOM 1568 C CA . GLY A 1 196 ? 7.058 -1.752 4.270 1.00 95.44 196 GLY A CA 1
ATOM 1569 C C . GLY A 1 196 ? 8.029 -2.911 4.069 1.00 95.44 196 GLY A C 1
ATOM 1570 O O . GLY A 1 196 ? 9.150 -2.720 3.592 1.00 95.44 196 GLY A O 1
ATOM 1571 N N . LYS A 1 197 ? 7.569 -4.120 4.372 1.00 96.25 197 LYS A N 1
ATOM 1572 C CA . LYS A 1 197 ? 8.249 -5.390 4.107 1.00 96.25 197 LYS A CA 1
ATOM 1573 C C . LYS A 1 197 ? 7.870 -5.891 2.720 1.00 96.25 197 LYS A C 1
ATOM 1575 O O . LYS A 1 197 ? 6.743 -5.672 2.285 1.00 96.25 197 LYS A O 1
ATOM 1580 N N . PHE A 1 198 ? 8.783 -6.565 2.027 1.00 96.50 198 PHE A N 1
ATOM 1581 C CA . PHE A 1 198 ? 8.444 -7.241 0.775 1.00 96.50 198 PHE A CA 1
ATOM 1582 C C . PHE A 1 198 ? 7.630 -8.506 1.054 1.00 96.50 198 PHE A C 1
ATOM 1584 O O . PHE A 1 198 ? 7.921 -9.236 1.999 1.00 96.50 198 PHE A O 1
ATOM 1591 N N . VAL A 1 199 ? 6.626 -8.762 0.215 1.00 95.94 199 VAL A N 1
ATOM 1592 C CA . VAL A 1 199 ? 5.836 -10.006 0.238 1.00 95.94 199 VAL A CA 1
ATOM 1593 C C . VAL A 1 199 ? 6.713 -11.207 -0.124 1.00 95.94 199 VAL A C 1
ATOM 1595 O O . VAL A 1 199 ? 6.562 -12.285 0.439 1.00 95.94 199 VAL A O 1
ATOM 1598 N N . SER A 1 200 ? 7.654 -11.020 -1.051 1.00 94.44 200 SER A N 1
ATOM 1599 C CA . SER A 1 200 ? 8.598 -12.050 -1.487 1.00 94.44 200 SER A CA 1
ATOM 1600 C C . SER A 1 200 ? 9.825 -11.429 -2.159 1.00 94.44 200 SER A C 1
ATOM 1602 O O . SER A 1 200 ? 9.807 -10.257 -2.552 1.00 94.44 200 SER A O 1
ATOM 1604 N N . THR A 1 201 ? 10.873 -12.230 -2.370 1.00 94.50 201 THR A N 1
ATOM 1605 C CA . THR A 1 201 ? 12.036 -11.845 -3.193 1.00 94.50 201 THR A CA 1
ATOM 1606 C C . THR A 1 201 ? 11.613 -11.437 -4.605 1.00 94.50 201 THR A C 1
ATOM 1608 O O . THR A 1 201 ? 12.146 -10.482 -5.166 1.00 94.50 201 THR A O 1
ATOM 1611 N N . TRP A 1 202 ? 10.590 -12.094 -5.162 1.00 93.19 202 TRP A N 1
ATOM 1612 C CA . TRP A 1 202 ? 10.020 -11.712 -6.454 1.00 93.19 202 TRP A CA 1
ATOM 1613 C C . TRP A 1 202 ? 9.375 -10.321 -6.420 1.00 93.19 202 TRP A C 1
ATOM 1615 O O . TRP A 1 202 ? 9.549 -9.535 -7.349 1.00 93.19 202 TRP A O 1
ATOM 1625 N N . GLY A 1 203 ? 8.693 -9.972 -5.324 1.00 92.69 203 GLY A N 1
ATOM 1626 C CA . GLY A 1 203 ? 8.168 -8.623 -5.106 1.00 92.69 203 GLY A CA 1
ATOM 1627 C C . GLY A 1 203 ? 9.265 -7.554 -5.102 1.00 92.69 203 GLY A C 1
ATOM 1628 O O . GLY A 1 203 ? 9.065 -6.475 -5.664 1.00 92.69 203 GLY A O 1
ATOM 1629 N N . LEU A 1 204 ? 10.437 -7.863 -4.536 1.00 93.81 204 LEU A N 1
ATOM 1630 C CA . LEU A 1 204 ? 11.608 -6.982 -4.564 1.00 93.81 204 LEU A CA 1
ATOM 1631 C C . LEU A 1 204 ? 12.119 -6.789 -5.993 1.00 93.81 204 LEU A C 1
ATOM 1633 O O . LEU A 1 204 ? 12.247 -5.648 -6.439 1.00 93.81 204 LEU A O 1
ATOM 1637 N N . ILE A 1 205 ? 12.337 -7.882 -6.728 1.00 92.50 205 ILE A N 1
ATOM 1638 C CA . ILE A 1 205 ? 12.803 -7.836 -8.122 1.00 92.50 205 ILE A CA 1
ATOM 1639 C C . ILE A 1 205 ? 11.825 -7.026 -8.979 1.00 92.50 205 ILE A C 1
ATOM 1641 O O . ILE A 1 205 ? 12.237 -6.087 -9.653 1.00 92.50 205 ILE A O 1
ATOM 1645 N N . ARG A 1 206 ? 10.521 -7.310 -8.890 1.00 90.69 206 ARG A N 1
ATOM 1646 C CA . ARG A 1 206 ? 9.480 -6.601 -9.652 1.00 90.69 206 ARG A CA 1
ATOM 1647 C C . ARG A 1 206 ? 9.436 -5.100 -9.353 1.00 90.69 206 ARG A C 1
ATOM 1649 O O . ARG A 1 206 ? 9.060 -4.321 -10.223 1.00 90.69 206 ARG A O 1
ATOM 1656 N N . THR A 1 207 ? 9.806 -4.701 -8.138 1.00 91.88 207 THR A N 1
ATOM 1657 C CA . THR A 1 207 ? 9.804 -3.294 -7.720 1.00 91.88 207 THR A CA 1
ATOM 1658 C C . THR A 1 207 ? 11.034 -2.541 -8.236 1.00 91.88 207 THR A C 1
ATOM 1660 O O . THR A 1 207 ? 10.897 -1.412 -8.698 1.00 91.88 207 THR A O 1
ATOM 1663 N N . TRP A 1 208 ? 12.225 -3.149 -8.186 1.00 93.88 208 TRP A N 1
ATOM 1664 C CA . TRP A 1 208 ? 13.488 -2.438 -8.442 1.00 93.88 208 TRP A CA 1
ATOM 1665 C C . TRP A 1 208 ? 14.115 -2.710 -9.809 1.00 93.88 208 TRP A C 1
ATOM 1667 O O . TRP A 1 208 ? 14.763 -1.823 -10.361 1.00 93.88 208 TRP A O 1
ATOM 1677 N N . LEU A 1 209 ? 13.933 -3.905 -10.376 1.00 94.50 209 LEU A N 1
ATOM 1678 C CA . LEU A 1 209 ? 14.612 -4.306 -11.609 1.00 94.50 209 LEU A CA 1
ATOM 1679 C C . LEU A 1 209 ? 14.313 -3.374 -12.798 1.00 94.50 209 LEU A C 1
ATOM 1681 O O . LEU A 1 209 ? 15.271 -2.973 -13.457 1.00 94.50 209 LEU A O 1
ATOM 1685 N N . PRO A 1 210 ? 13.055 -2.959 -13.068 1.00 94.19 210 PRO A N 1
ATOM 1686 C CA . PRO A 1 210 ? 12.786 -2.045 -14.178 1.00 94.19 210 PRO A CA 1
ATOM 1687 C C . PRO A 1 210 ? 13.532 -0.711 -14.048 1.00 94.19 210 PRO A C 1
ATOM 1689 O O . PRO A 1 210 ? 14.086 -0.220 -15.026 1.00 94.19 210 PRO A O 1
ATOM 1692 N N . PHE A 1 211 ? 13.610 -0.163 -12.832 1.00 93.94 211 PHE A N 1
ATOM 1693 C CA . PHE A 1 211 ? 14.345 1.071 -12.555 1.00 93.94 211 PHE A CA 1
ATOM 1694 C C . PHE A 1 211 ? 15.849 0.917 -12.776 1.00 93.94 211 PHE A C 1
ATOM 1696 O O . PHE A 1 211 ? 16.474 1.773 -13.402 1.00 93.94 211 PHE A O 1
ATOM 1703 N N . LEU A 1 212 ? 16.426 -0.202 -12.333 1.00 95.75 212 LEU A N 1
ATOM 1704 C CA . LEU A 1 212 ? 17.837 -0.495 -12.577 1.00 95.75 212 LEU A CA 1
ATOM 1705 C C . LEU A 1 212 ? 18.136 -0.624 -14.077 1.00 95.75 212 LEU A C 1
ATOM 1707 O O . LEU A 1 212 ? 19.124 -0.060 -14.538 1.00 95.75 212 LEU A O 1
ATOM 1711 N N . ILE A 1 213 ? 17.264 -1.279 -14.854 1.00 96.06 213 ILE A N 1
ATOM 1712 C CA . ILE A 1 213 ? 17.413 -1.381 -16.316 1.00 96.06 213 ILE A CA 1
ATOM 1713 C C . ILE A 1 213 ? 17.395 0.009 -16.963 1.00 96.06 213 ILE A C 1
ATOM 1715 O O . ILE A 1 213 ? 18.275 0.315 -17.766 1.00 96.06 213 ILE A O 1
ATOM 1719 N N . VAL A 1 214 ? 16.437 0.868 -16.596 1.00 95.12 214 VAL A N 1
ATOM 1720 C CA . VAL A 1 214 ? 16.345 2.240 -17.128 1.00 95.12 214 VAL A CA 1
ATOM 1721 C C . VAL A 1 214 ? 17.613 3.040 -16.817 1.00 95.12 214 VAL A C 1
ATOM 1723 O O . VAL A 1 214 ? 18.157 3.682 -17.717 1.00 95.12 214 VAL A O 1
ATOM 1726 N N . ILE A 1 215 ? 18.129 2.963 -15.585 1.00 95.25 215 ILE A N 1
ATOM 1727 C CA . ILE A 1 215 ? 19.388 3.625 -15.209 1.00 95.25 215 ILE A CA 1
ATOM 1728 C C . ILE A 1 215 ? 20.565 3.085 -16.020 1.00 95.25 215 ILE A C 1
ATOM 1730 O O . ILE A 1 215 ? 21.357 3.874 -16.536 1.00 95.25 215 ILE A O 1
ATOM 1734 N N . CYS A 1 216 ? 20.684 1.764 -16.166 1.00 96.69 216 CYS A N 1
ATOM 1735 C CA . CYS A 1 216 ? 21.768 1.156 -16.932 1.00 96.69 216 CYS A CA 1
ATOM 1736 C C . CYS A 1 216 ? 21.744 1.594 -18.403 1.00 96.69 216 CYS A C 1
ATOM 1738 O O . CYS A 1 216 ? 22.793 1.926 -18.953 1.00 96.69 216 CYS A O 1
ATOM 1740 N N . LEU A 1 217 ? 20.565 1.648 -19.029 1.00 96.69 217 LEU A N 1
ATOM 1741 C CA . LEU A 1 217 ? 20.413 2.110 -20.412 1.00 96.69 217 LEU A CA 1
ATOM 1742 C C . LEU A 1 217 ? 20.737 3.600 -20.561 1.00 96.69 217 LEU A C 1
ATOM 1744 O O . LEU A 1 217 ? 21.454 3.976 -21.487 1.00 96.69 217 LEU A O 1
ATOM 1748 N N . ALA A 1 218 ? 20.258 4.442 -19.641 1.00 95.12 218 ALA A N 1
ATOM 1749 C CA . ALA A 1 218 ? 20.561 5.871 -19.644 1.00 95.12 218 ALA A CA 1
ATOM 1750 C C . ALA A 1 218 ? 22.067 6.127 -19.479 1.00 95.12 218 ALA A C 1
ATOM 1752 O O . ALA A 1 218 ? 22.640 6.953 -20.188 1.00 95.12 218 ALA A O 1
ATOM 1753 N N . PHE A 1 219 ? 22.717 5.376 -18.587 1.00 96.44 219 PHE A N 1
ATOM 1754 C CA . PHE A 1 219 ? 24.157 5.449 -18.371 1.00 96.44 219 PHE A CA 1
ATOM 1755 C C . PHE A 1 219 ? 24.952 4.971 -19.594 1.00 96.44 219 PHE A C 1
ATOM 1757 O O . PHE A 1 219 ? 25.887 5.649 -20.016 1.00 96.44 219 PHE A O 1
ATOM 1764 N N . ALA A 1 220 ? 24.557 3.855 -20.214 1.00 96.31 220 ALA A N 1
ATOM 1765 C CA . ALA A 1 220 ? 25.190 3.353 -21.433 1.00 96.31 220 ALA A CA 1
ATOM 1766 C C . ALA A 1 220 ? 25.048 4.337 -22.607 1.00 96.31 220 ALA A C 1
ATOM 1768 O O . ALA A 1 220 ? 26.016 4.594 -23.326 1.00 96.31 220 ALA A O 1
ATOM 1769 N N . LEU A 1 221 ? 23.862 4.934 -22.773 1.00 95.62 221 LEU A N 1
ATOM 1770 C CA . LEU A 1 221 ? 23.624 5.972 -23.773 1.00 95.62 221 LEU A CA 1
ATOM 1771 C C . LEU A 1 221 ? 24.513 7.191 -23.515 1.00 95.62 221 LEU A C 1
ATOM 1773 O O . LEU A 1 221 ? 25.194 7.642 -24.435 1.00 95.62 221 LEU A O 1
ATOM 1777 N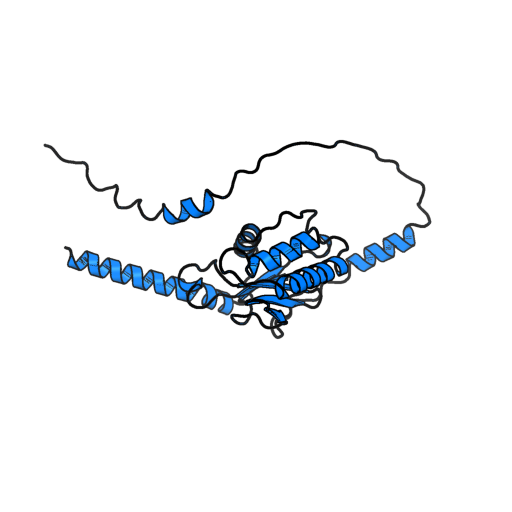 N . TRP A 1 222 ? 24.555 7.681 -22.274 1.00 95.75 222 TRP A N 1
ATOM 1778 C CA . TRP A 1 222 ? 25.409 8.801 -21.880 1.00 95.75 222 TRP A CA 1
ATOM 1779 C C . TRP A 1 222 ? 26.884 8.533 -22.208 1.00 95.75 222 TRP A C 1
ATOM 1781 O O . TRP A 1 222 ? 27.496 9.332 -22.915 1.00 95.75 222 TRP A O 1
ATOM 1791 N N . LEU A 1 223 ? 27.419 7.369 -21.817 1.00 95.50 223 LEU A N 1
ATOM 1792 C CA . LEU A 1 223 ? 28.789 6.964 -22.150 1.00 95.50 223 LEU A CA 1
ATOM 1793 C C . LEU A 1 223 ? 29.040 6.943 -23.664 1.00 95.50 223 LEU A C 1
ATOM 1795 O O . LEU A 1 223 ? 30.055 7.459 -24.128 1.00 95.50 223 LEU A O 1
ATOM 1799 N N . SER A 1 224 ? 28.112 6.384 -24.446 1.00 93.81 224 SER A N 1
ATOM 1800 C CA . SER A 1 224 ? 28.258 6.299 -25.906 1.00 93.81 224 SER A CA 1
ATOM 1801 C C . SER A 1 224 ? 28.303 7.673 -26.585 1.00 93.81 224 SER A C 1
ATOM 1803 O O . SER A 1 224 ? 29.016 7.850 -27.574 1.00 93.81 224 SER A O 1
ATOM 1805 N N . LEU A 1 225 ? 27.562 8.650 -26.053 1.00 92.50 225 LEU A N 1
ATOM 1806 C CA . LEU A 1 225 ? 27.553 10.022 -26.553 1.00 92.50 225 LEU A CA 1
ATOM 1807 C C . LEU A 1 225 ? 28.830 10.763 -26.147 1.00 92.50 225 LEU A C 1
ATOM 1809 O O . LEU A 1 225 ? 29.390 11.484 -26.968 1.00 92.50 225 LEU A O 1
ATOM 1813 N N . SER A 1 226 ? 29.326 10.540 -24.927 1.00 91.25 226 SER A N 1
ATOM 1814 C CA . SER A 1 226 ? 30.581 11.131 -24.452 1.00 91.25 226 SER A CA 1
ATOM 1815 C C . SER A 1 226 ? 31.802 10.628 -25.224 1.00 91.25 226 SER A C 1
ATOM 1817 O O . SER A 1 226 ? 32.665 11.427 -25.574 1.00 91.25 226 SER A O 1
ATOM 1819 N N . VAL A 1 227 ? 31.861 9.334 -25.559 1.00 88.81 227 VAL A N 1
ATOM 1820 C CA . VAL A 1 227 ? 32.962 8.773 -26.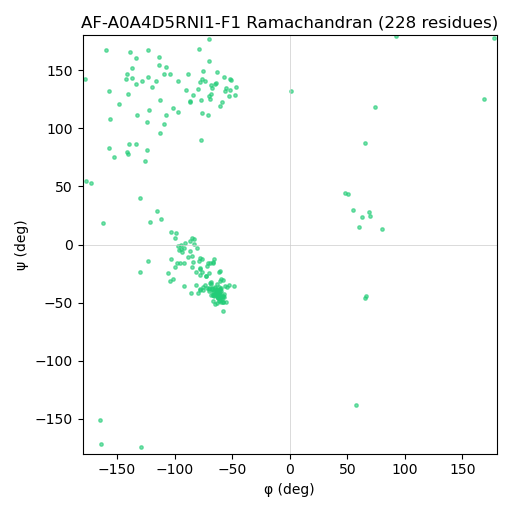365 1.00 88.81 227 VAL A CA 1
ATOM 1821 C C . VAL A 1 227 ? 32.973 9.343 -27.785 1.00 88.81 227 VAL A C 1
ATOM 1823 O O . VAL A 1 227 ? 34.041 9.610 -28.313 1.00 88.81 227 VAL A O 1
ATOM 1826 N N . LYS A 1 228 ? 31.806 9.579 -28.399 1.00 79.75 228 LYS A N 1
ATOM 1827 C CA . LYS A 1 228 ? 31.714 10.180 -29.745 1.00 79.75 228 LYS A CA 1
ATOM 1828 C C . LYS A 1 228 ? 32.090 11.665 -29.793 1.00 79.75 228 LYS A C 1
ATOM 1830 O O . LYS A 1 228 ? 32.261 12.198 -30.883 1.00 79.75 228 LYS A O 1
ATOM 1835 N N . SER A 1 229 ? 32.134 12.339 -28.643 1.00 75.88 229 SER A N 1
ATOM 1836 C CA . SER A 1 229 ? 32.489 13.761 -28.540 1.00 75.88 229 SER A CA 1
ATOM 1837 C C . SER A 1 229 ? 33.980 14.023 -28.290 1.00 75.88 229 SER A C 1
ATOM 1839 O O . SER A 1 229 ? 34.370 15.188 -28.224 1.00 75.88 229 SER A O 1
ATOM 1841 N N . LEU A 1 230 ? 34.777 12.961 -28.128 1.00 66.12 230 LEU A N 1
ATOM 1842 C CA . LEU A 1 230 ? 36.238 12.971 -27.985 1.00 66.12 230 LEU A CA 1
ATOM 1843 C C . LEU A 1 230 ? 36.899 12.670 -29.333 1.00 66.12 230 LEU A C 1
ATOM 1845 O O . LEU A 1 230 ? 37.956 13.282 -29.596 1.00 66.12 230 LEU A O 1
#

Solvent-accessible surface area (backbone atoms only — not comparable to full-atom values): 13094 Å² total; per-residue (Å²): 133,87,85,90,87,83,77,84,73,74,79,65,68,80,62,56,74,70,49,65,76,60,70,80,72,80,85,83,88,81,87,85,91,84,89,84,87,82,89,82,82,90,89,62,89,81,74,41,68,64,56,51,50,53,54,56,56,61,71,64,58,76,73,64,75,69,35,82,90,77,59,25,37,35,39,17,39,34,28,21,58,36,83,76,56,13,36,81,36,64,82,49,57,45,34,27,35,26,30,70,84,4,48,33,39,24,52,61,42,60,45,33,52,40,68,60,60,53,79,68,43,77,63,25,28,38,27,82,56,65,49,80,38,19,45,73,24,65,63,25,40,39,52,15,46,50,52,31,41,59,57,43,35,74,32,74,56,34,94,86,80,42,35,23,42,39,43,41,18,43,17,41,25,66,13,29,41,72,83,37,69,80,58,39,35,64,62,52,50,54,46,43,68,74,62,35,41,63,72,40,73,64,29,48,47,71,40,46,48,56,26,51,51,50,50,51,52,53,50,51,50,50,51,56,53,56,62,74,74,109

Mean predicted aligned error: 13.3 Å

pLDDT: mean 77.58, std 25.05, range [26.52, 98.38]

Foldseek 3Di:
DDDDDDDPPPVVVVVVVVPVVCVVPDDDDDDDDDDDDDDDDDDPPPVVPVVVVVVVVVVPPPQDDQDLVQQADAQKKFWDADPPVLLAPLLDTFIWGAASRRWTWFLQFQLDTDTRAHNRGGTFWMFHDAQVQFAVGRVQLRVLLVVLRNVRNNGHDDPPANGRLQSVLSSCLSRCGNVHNPRGSVNSSVCCVVRIDGSDPVSVCNSPVSNVVVVVVVVVVVVVVVVVVD